Protein AF-0000000065966197 (afdb_homodimer)

Structure (mmCIF, N/CA/C/O backbone):
data_AF-0000000065966197-model_v1
#
loop_
_entity.id
_entity.type
_entity.pdbx_description
1 polymer 'Ig kappa-b4 chain C region'
#
loop_
_atom_site.group_PDB
_atom_site.id
_atom_site.type_symbol
_atom_site.label_atom_id
_atom_site.label_alt_id
_atom_site.label_comp_id
_atom_site.label_asym_id
_atom_site.label_entity_id
_atom_site.label_seq_id
_atom_site.pdbx_PDB_ins_code
_atom_site.Cartn_x
_atom_site.Cartn_y
_atom_site.Cartn_z
_atom_site.occupancy
_atom_site.B_iso_or_equiv
_atom_site.auth_seq_id
_atom_site.auth_comp_id
_atom_site.auth_asym_id
_atom_site.auth_atom_id
_atom_site.pdbx_PDB_model_num
ATOM 1 N N . ASP A 1 1 ? 23.391 5.484 -7.977 1 36.62 1 ASP A N 1
ATOM 2 C CA . ASP A 1 1 ? 22.953 4.176 -8.453 1 36.62 1 ASP A CA 1
ATOM 3 C C . ASP A 1 1 ? 21.422 4.102 -8.539 1 36.62 1 ASP A C 1
ATOM 5 O O . ASP A 1 1 ? 20.734 4.488 -7.598 1 36.62 1 ASP A O 1
ATOM 9 N N . PRO A 1 2 ? 20.844 4.133 -9.68 1 48.97 2 PRO A N 1
ATOM 10 C CA . PRO A 1 2 ? 19.391 4.141 -9.852 1 48.97 2 PRO A CA 1
ATOM 11 C C . PRO A 1 2 ? 18.688 3.074 -9.008 1 48.97 2 PRO A C 1
ATOM 13 O O . PRO A 1 2 ? 19.219 1.974 -8.836 1 48.97 2 PRO A O 1
ATOM 16 N N . VAL A 1 3 ? 18.172 3.391 -7.93 1 58.5 3 VAL A N 1
ATOM 17 C CA . VAL A 1 3 ? 17.531 2.414 -7.059 1 58.5 3 VAL A CA 1
ATOM 18 C C . VAL A 1 3 ? 16.672 1.466 -7.895 1 58.5 3 VAL A C 1
ATOM 20 O O . VAL A 1 3 ? 15.883 1.908 -8.727 1 58.5 3 VAL A O 1
ATOM 23 N N . ALA A 1 4 ? 17.094 0.205 -7.996 1 71.5 4 ALA A N 1
ATOM 24 C CA . ALA A 1 4 ? 16.406 -0.88 -8.703 1 71.5 4 ALA A CA 1
ATOM 25 C C . ALA A 1 4 ? 14.961 -1.011 -8.242 1 71.5 4 ALA A C 1
ATOM 27 O O . ALA A 1 4 ? 14.633 -0.689 -7.098 1 71.5 4 ALA A O 1
ATOM 28 N N . PRO A 1 5 ? 14.062 -1.304 -9.219 1 83.12 5 PRO A N 1
ATOM 29 C CA . PRO A 1 5 ? 12.664 -1.532 -8.828 1 83.12 5 PRO A CA 1
ATOM 30 C C . PRO A 1 5 ? 12.523 -2.59 -7.734 1 83.12 5 PRO A C 1
ATOM 32 O O . PRO A 1 5 ? 13.297 -3.553 -7.699 1 83.12 5 PRO A O 1
ATOM 35 N N . THR A 1 6 ? 11.719 -2.318 -6.832 1 87.06 6 THR A N 1
ATOM 36 C CA . THR A 1 6 ? 11.477 -3.264 -5.75 1 87.06 6 THR A CA 1
ATOM 37 C C . 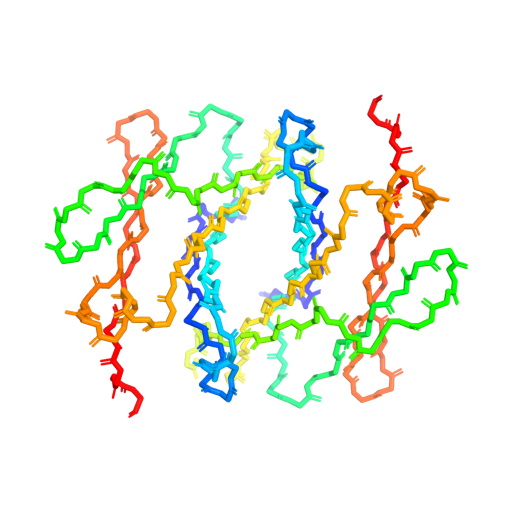THR A 1 6 ? 9.977 -3.504 -5.566 1 87.06 6 THR A C 1
ATOM 39 O O . THR A 1 6 ? 9.164 -2.648 -5.914 1 87.06 6 THR A O 1
ATOM 42 N N . VAL A 1 7 ? 9.703 -4.734 -5.074 1 92.38 7 VAL A N 1
ATOM 43 C CA . VAL A 1 7 ? 8.312 -5.102 -4.789 1 92.38 7 VAL A CA 1
ATOM 44 C C . VAL A 1 7 ? 8.18 -5.527 -3.33 1 92.38 7 VAL A C 1
ATOM 46 O O . VAL A 1 7 ? 8.992 -6.312 -2.83 1 92.38 7 VAL A O 1
ATOM 49 N N . LEU A 1 8 ? 7.234 -4.961 -2.693 1 93.25 8 LEU A N 1
ATOM 50 C CA . LEU A 1 8 ? 6.945 -5.328 -1.311 1 93.25 8 LEU A CA 1
ATOM 51 C C . LEU A 1 8 ? 5.508 -5.816 -1.168 1 93.25 8 LEU A C 1
ATOM 53 O O . LEU A 1 8 ? 4.598 -5.273 -1.799 1 93.25 8 LEU A O 1
ATOM 57 N N . ILE A 1 9 ? 5.309 -6.836 -0.344 1 94.62 9 ILE A N 1
ATOM 58 C CA . ILE A 1 9 ? 3.973 -7.336 -0.04 1 94.62 9 ILE A CA 1
ATOM 59 C C . ILE A 1 9 ? 3.707 -7.219 1.459 1 94.62 9 ILE A C 1
ATOM 61 O O . ILE A 1 9 ? 4.586 -7.512 2.275 1 94.62 9 ILE A O 1
ATOM 65 N N . PHE A 1 10 ? 2.512 -6.773 1.806 1 92.94 10 PHE A N 1
ATOM 66 C CA . PHE A 1 10 ? 2.139 -6.551 3.197 1 92.94 10 PHE A CA 1
ATOM 67 C C . PHE A 1 10 ? 0.964 -7.434 3.594 1 92.94 10 PHE A C 1
ATOM 69 O O . PHE A 1 10 ? -0.174 -7.18 3.195 1 92.94 10 PHE A O 1
ATOM 76 N N . PRO A 1 11 ? 1.265 -8.406 4.43 1 90.19 11 PRO A N 1
ATOM 77 C CA . PRO A 1 11 ? 0.142 -9.203 4.93 1 90.19 11 PRO A CA 1
ATOM 78 C C . PRO A 1 11 ? -0.833 -8.391 5.773 1 90.19 11 PRO A C 1
ATOM 80 O O . PRO A 1 11 ? -0.442 -7.391 6.383 1 90.19 11 PRO A O 1
ATOM 83 N N . PRO A 1 12 ? -2.102 -8.859 5.676 1 85.81 12 PRO A N 1
ATOM 84 C CA . PRO A 1 12 ? -3.072 -8.141 6.508 1 85.81 12 PRO A CA 1
ATOM 85 C C . PRO A 1 12 ? -2.756 -8.234 7.996 1 85.81 12 PRO A C 1
ATOM 87 O O . PRO A 1 12 ? -2.021 -9.125 8.422 1 85.81 12 PRO A O 1
ATOM 90 N N . ALA A 1 13 ? -3.131 -7.035 8.68 1 72.06 13 ALA A N 1
ATOM 91 C CA . ALA A 1 13 ? -2.898 -7.062 10.125 1 72.06 13 ALA A CA 1
ATOM 92 C C . ALA A 1 13 ? -3.721 -8.164 10.789 1 72.06 13 ALA A C 1
ATOM 94 O O . ALA A 1 13 ? -4.891 -8.359 10.453 1 72.06 13 ALA A O 1
ATOM 95 N N . ALA A 1 14 ? -3.008 -8.969 11.453 1 63.31 14 ALA A N 1
ATOM 96 C CA . ALA A 1 14 ? -3.607 -10.125 12.125 1 63.31 14 ALA A CA 1
ATOM 97 C C . ALA A 1 14 ? -4.887 -9.727 12.852 1 63.31 14 ALA A C 1
ATOM 99 O O . ALA A 1 14 ? -5.852 -10.492 12.891 1 63.31 14 ALA A O 1
ATOM 100 N N . ASP A 1 15 ? -4.859 -8.672 13.555 1 56.84 15 ASP A N 1
ATOM 101 C CA . ASP A 1 15 ? -6.008 -8.297 14.375 1 56.84 15 ASP A CA 1
ATOM 102 C C . ASP A 1 15 ? -7.184 -7.855 13.508 1 56.84 15 ASP A C 1
ATOM 104 O O . ASP A 1 15 ? -8.32 -7.773 13.984 1 56.84 15 ASP A O 1
ATOM 108 N N . GLN A 1 16 ? -6.969 -7.617 12.406 1 55.59 16 GLN A N 1
ATOM 109 C CA . GLN A 1 16 ? -8.039 -7.043 11.602 1 55.59 16 GLN A CA 1
ATOM 110 C C . GLN A 1 16 ? -8.766 -8.125 10.805 1 55.59 16 GLN A C 1
ATOM 112 O O . GLN A 1 16 ? -9.711 -7.824 10.062 1 55.59 16 GLN A O 1
ATOM 117 N N . VAL A 1 17 ? -8.023 -9.336 10.867 1 54.62 17 VAL A N 1
ATOM 118 C CA . VAL A 1 17 ? -8.719 -10.367 10.102 1 54.62 17 VAL A CA 1
ATOM 119 C C . VAL A 1 17 ? -10.086 -10.641 10.719 1 54.62 17 VAL A C 1
ATOM 121 O O . VAL A 1 17 ? -10.766 -11.594 10.344 1 54.62 17 VAL A O 1
ATOM 124 N N . ALA A 1 18 ? -10.297 -9.758 11.742 1 53.72 18 ALA A N 1
ATOM 125 C CA . ALA A 1 18 ? -11.594 -10.148 12.289 1 53.72 18 ALA A CA 1
ATOM 126 C C . ALA A 1 18 ? -12.703 -9.984 11.25 1 53.72 18 ALA A C 1
ATOM 128 O O . ALA A 1 18 ? -13.383 -10.945 10.898 1 53.72 18 ALA A O 1
ATOM 129 N N . THR A 1 19 ? -13.594 -8.688 11.281 1 58.66 19 THR A N 1
ATOM 130 C CA . THR A 1 19 ? -14.938 -8.719 10.711 1 58.66 19 THR A CA 1
ATOM 131 C C . THR A 1 19 ? -14.93 -8.219 9.273 1 58.66 19 THR A C 1
ATOM 133 O O . THR A 1 19 ? -14.359 -7.168 8.977 1 58.66 19 THR A O 1
ATOM 136 N N . GLY A 1 20 ? -15.219 -9.078 8.258 1 77.25 20 GLY A N 1
ATOM 137 C CA . GLY A 1 20 ? -15.875 -8.969 6.965 1 77.25 20 GLY A CA 1
ATOM 138 C C . GLY A 1 20 ? -14.914 -9.062 5.793 1 77.25 20 GLY A C 1
ATOM 139 O O . GLY A 1 20 ? -14.93 -10.047 5.051 1 77.25 20 GLY A O 1
ATOM 140 N N . THR A 1 21 ? -13.906 -8.047 5.781 1 82 21 THR A N 1
ATOM 141 C CA . THR A 1 21 ? -13.023 -8.094 4.621 1 82 21 THR A CA 1
ATOM 142 C C . THR A 1 21 ? -11.57 -7.867 5.031 1 82 21 THR A C 1
ATOM 144 O O . THR A 1 21 ? -11.305 -7.262 6.066 1 82 21 THR A O 1
ATOM 147 N N . VAL A 1 22 ? -10.672 -8.594 4.422 1 85.5 22 VAL A N 1
ATOM 148 C CA . VAL A 1 22 ? -9.234 -8.469 4.605 1 85.5 22 VAL A CA 1
ATOM 149 C C . VAL A 1 22 ? -8.602 -7.848 3.363 1 85.5 22 VAL A C 1
ATOM 151 O O . VAL A 1 22 ? -8.984 -8.172 2.236 1 85.5 22 VAL A O 1
ATOM 154 N N . THR A 1 23 ? -7.613 -6.93 3.629 1 88.56 23 THR A N 1
ATOM 155 C CA . THR A 1 23 ? -6.957 -6.273 2.504 1 88.56 23 THR A CA 1
ATOM 156 C C . THR A 1 23 ? -5.449 -6.52 2.537 1 88.56 23 THR A C 1
ATOM 158 O O . THR A 1 23 ? -4.797 -6.262 3.549 1 88.56 23 THR A O 1
ATOM 161 N N . ILE A 1 24 ? -4.945 -7.105 1.463 1 92.88 24 ILE A N 1
ATOM 162 C CA . ILE A 1 24 ? -3.51 -7.305 1.286 1 92.88 24 ILE A CA 1
ATOM 163 C C . ILE A 1 24 ? -2.949 -6.23 0.359 1 92.88 24 ILE A C 1
ATOM 165 O O . ILE A 1 24 ? -3.561 -5.898 -0.66 1 92.88 24 ILE A O 1
ATOM 169 N N . VAL A 1 25 ? -1.827 -5.703 0.715 1 94 25 VAL A N 1
ATOM 170 C CA . VAL A 1 25 ? -1.259 -4.609 -0.063 1 94 25 VAL A CA 1
ATOM 171 C C . VAL A 1 25 ? 0.06 -5.051 -0.693 1 94 25 VAL A C 1
ATOM 173 O O . VAL A 1 25 ? 0.877 -5.707 -0.041 1 94 25 VAL A O 1
ATOM 176 N N . CYS A 1 26 ? 0.211 -4.75 -1.919 1 95.38 26 CYS A N 1
ATOM 177 C CA . CYS A 1 26 ? 1.448 -4.938 -2.67 1 95.38 26 CYS A CA 1
ATOM 178 C C . CYS A 1 26 ? 1.939 -3.613 -3.248 1 95.38 26 CYS A C 1
ATOM 180 O O . CYS A 1 26 ? 1.168 -2.875 -3.861 1 95.38 26 CYS A O 1
ATOM 182 N N . VAL A 1 27 ? 3.213 -3.318 -3.064 1 93.94 27 VAL A N 1
ATOM 183 C CA . VAL A 1 27 ? 3.76 -2.049 -3.529 1 93.94 27 VAL A CA 1
ATOM 184 C C . VAL A 1 27 ? 4.953 -2.305 -4.449 1 93.94 27 VAL A C 1
ATOM 186 O O . VAL A 1 27 ? 5.855 -3.068 -4.105 1 93.94 27 VAL A O 1
ATOM 189 N N . ALA A 1 28 ? 4.91 -1.645 -5.594 1 92.44 28 ALA A N 1
ATOM 190 C CA . ALA A 1 28 ? 6.016 -1.663 -6.551 1 92.44 28 ALA A CA 1
ATOM 191 C C . ALA A 1 28 ? 6.656 -0.283 -6.676 1 92.44 28 ALA A C 1
ATOM 193 O O . ALA A 1 28 ? 6 0.676 -7.09 1 92.44 28 ALA A O 1
ATOM 194 N N . ASN A 1 29 ? 7.93 -0.242 -6.367 1 87.94 29 ASN A N 1
ATOM 195 C CA . ASN A 1 29 ? 8.625 1.041 -6.379 1 87.94 29 ASN A CA 1
ATOM 196 C C . ASN A 1 29 ? 9.5 1.192 -7.621 1 87.94 29 ASN A C 1
ATOM 198 O O . ASN A 1 29 ? 10.18 0.246 -8.023 1 87.94 29 ASN A O 1
ATOM 202 N N . LYS A 1 30 ? 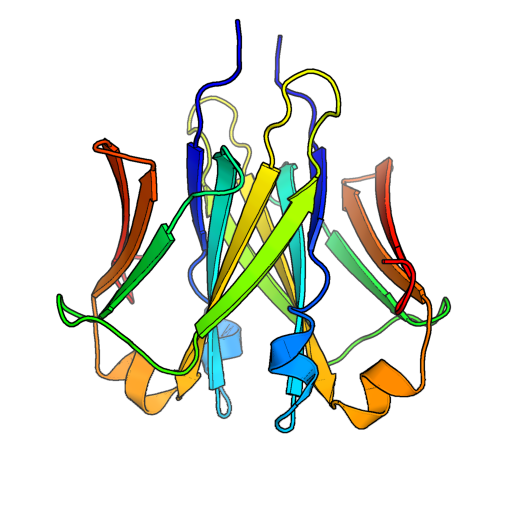9.539 2.469 -8.195 1 86.62 30 LYS A N 1
ATOM 203 C CA . LYS A 1 30 ? 10.422 2.881 -9.281 1 86.62 30 LYS A CA 1
ATOM 204 C C . LYS A 1 30 ? 10.164 2.062 -10.547 1 86.62 30 LYS A C 1
ATOM 206 O O . LYS A 1 30 ? 11.109 1.604 -11.195 1 86.62 30 LYS A O 1
ATOM 211 N N . TYR A 1 31 ? 8.883 1.865 -10.75 1 86.19 31 TYR A N 1
ATOM 212 C CA . TYR A 1 31 ? 8.5 1.151 -11.969 1 86.19 31 TYR A CA 1
ATOM 213 C C . TYR A 1 31 ? 7.965 2.113 -13.023 1 86.19 31 TYR A C 1
ATOM 215 O O . TYR A 1 31 ? 7.523 3.219 -12.695 1 86.19 31 TYR A O 1
ATOM 223 N N . PHE A 1 32 ? 8.055 1.625 -14.141 1 84.25 32 PHE A N 1
ATOM 224 C CA . PHE A 1 32 ? 7.516 2.43 -15.227 1 84.25 32 PHE A CA 1
ATOM 225 C C . PHE A 1 32 ? 6 2.291 -15.297 1 84.25 32 PHE A C 1
ATOM 227 O O . PHE A 1 32 ? 5.438 1.312 -14.805 1 84.25 32 PHE A O 1
ATOM 234 N N . PRO A 1 33 ? 5.332 3.332 -15.922 1 80.62 33 PRO A N 1
ATOM 235 C CA . PRO A 1 33 ? 3.869 3.371 -15.914 1 80.62 33 PRO A CA 1
ATOM 236 C C . PRO A 1 33 ? 3.244 2.17 -16.625 1 80.62 33 PRO A C 1
ATOM 238 O O . PRO A 1 33 ? 2.074 1.854 -16.391 1 80.62 33 PRO A O 1
ATOM 241 N N . ASP A 1 34 ? 3.971 1.389 -17.438 1 86.94 34 ASP A N 1
ATOM 242 C CA . ASP A 1 34 ? 3.393 0.268 -18.172 1 86.94 34 ASP A CA 1
ATOM 243 C C . ASP A 1 34 ? 3.574 -1.042 -17.406 1 86.94 34 ASP A C 1
ATOM 245 O O . ASP A 1 34 ? 3.721 -2.105 -18.016 1 86.94 34 ASP A O 1
ATOM 249 N N . VAL A 1 35 ? 3.484 -1.013 -16.203 1 89.56 35 VAL A N 1
ATOM 250 C CA . VAL A 1 35 ? 3.67 -2.223 -15.414 1 89.56 35 VAL A CA 1
ATOM 251 C C . VAL A 1 35 ? 2.318 -2.875 -15.141 1 89.56 35 VAL A C 1
ATOM 253 O O . VAL A 1 35 ? 1.292 -2.193 -15.086 1 89.56 35 VAL A O 1
ATOM 256 N N . THR A 1 36 ? 2.332 -4.238 -15.094 1 92.56 36 THR A N 1
ATOM 257 C CA . THR A 1 36 ? 1.134 -5.008 -14.781 1 92.56 36 THR A CA 1
ATOM 258 C C . THR A 1 36 ? 1.299 -5.746 -13.453 1 92.56 36 THR A C 1
ATOM 260 O O . THR A 1 36 ? 2.359 -6.309 -13.18 1 92.56 36 THR A O 1
ATOM 263 N N . VAL A 1 37 ? 0.222 -5.676 -12.641 1 94.31 37 VAL A N 1
ATOM 264 C CA . VAL A 1 37 ? 0.236 -6.379 -11.367 1 94.31 37 VAL A CA 1
ATOM 265 C C . VAL A 1 37 ? -0.764 -7.531 -11.398 1 94.31 37 VAL A C 1
ATOM 267 O O . VAL A 1 37 ? -1.917 -7.352 -11.789 1 94.31 37 VAL A O 1
ATOM 270 N N . THR A 1 38 ? -0.283 -8.688 -11.023 1 96.56 38 THR A N 1
ATOM 271 C CA . THR A 1 38 ? -1.132 -9.867 -10.953 1 96.56 38 THR A CA 1
ATOM 272 C C . THR A 1 38 ? -1.132 -10.453 -9.539 1 96.56 38 THR A C 1
ATOM 274 O O . THR A 1 38 ? -0.079 -10.562 -8.914 1 96.56 38 THR A O 1
ATOM 277 N N . TRP A 1 39 ? -2.344 -10.812 -9.07 1 97.25 39 TRP A N 1
ATOM 278 C CA . TRP A 1 39 ? -2.5 -11.453 -7.766 1 97.25 39 TRP A CA 1
ATOM 279 C C . TRP A 1 39 ? -2.836 -12.938 -7.926 1 97.25 39 TRP A C 1
ATOM 281 O O . TRP A 1 39 ? -3.66 -13.305 -8.766 1 97.25 39 TRP A O 1
ATOM 291 N N . GLU A 1 40 ? -2.168 -13.719 -7.125 1 97.88 40 GLU A N 1
ATOM 292 C CA . GLU A 1 40 ? -2.479 -15.148 -7.109 1 97.88 40 GLU A CA 1
ATOM 293 C C . GLU A 1 40 ? -2.734 -15.641 -5.688 1 97.88 40 GLU A C 1
ATOM 295 O O . GLU A 1 40 ? -1.988 -15.305 -4.766 1 97.88 40 GLU A O 1
ATOM 300 N N . VAL A 1 41 ? -3.799 -16.406 -5.547 1 96.88 41 VAL A N 1
ATOM 301 C CA . VAL A 1 41 ? -4.125 -17.094 -4.297 1 96.88 41 VAL A CA 1
ATOM 302 C C . VAL A 1 41 ? -4.016 -18.594 -4.477 1 96.88 41 VAL A C 1
ATOM 304 O O . VAL A 1 41 ? -4.777 -19.188 -5.242 1 96.88 41 VAL A O 1
ATOM 307 N N . ASP A 1 42 ? -3.076 -19.188 -3.746 1 97 42 ASP A N 1
ATOM 308 C CA . ASP A 1 42 ? -2.779 -20.609 -3.912 1 97 42 ASP A CA 1
ATOM 309 C C . ASP A 1 42 ? -2.529 -20.953 -5.379 1 97 42 ASP A C 1
ATOM 311 O O . ASP A 1 42 ? -3.041 -21.953 -5.887 1 97 42 ASP A O 1
ATOM 315 N N . GLY A 1 43 ? -1.886 -20.031 -5.996 1 95.56 43 GLY A N 1
ATOM 316 C CA . GLY A 1 43 ? -1.494 -20.281 -7.375 1 95.56 43 GLY A CA 1
ATOM 317 C C . GLY A 1 43 ? -2.578 -19.938 -8.375 1 95.56 43 GLY A C 1
ATOM 318 O O . GLY A 1 43 ? -2.367 -20.031 -9.586 1 95.56 43 GLY A O 1
ATOM 319 N N . THR A 1 44 ? -3.734 -19.547 -7.879 1 96.75 44 THR A N 1
ATOM 320 C CA . THR A 1 44 ? -4.836 -19.188 -8.766 1 96.75 44 THR A CA 1
ATOM 321 C C . THR A 1 44 ? -4.918 -17.688 -8.938 1 96.75 44 THR A C 1
ATOM 323 O O . THR A 1 44 ? -4.965 -16.938 -7.961 1 96.75 44 THR A O 1
ATOM 326 N N . THR A 1 45 ? -5.023 -17.25 -10.18 1 97 45 THR A N 1
ATOM 327 C CA . THR A 1 45 ? -5.07 -15.828 -10.5 1 97 45 THR A CA 1
ATOM 328 C C . THR A 1 45 ? -6.391 -15.211 -10.039 1 97 45 THR A C 1
ATOM 330 O O . THR A 1 45 ? -7.461 -15.781 -10.273 1 97 45 THR A O 1
ATOM 333 N N . GLN A 1 46 ? -6.246 -14.133 -9.32 1 95.75 46 GLN A N 1
ATOM 334 C CA . GLN A 1 46 ? -7.422 -13.391 -8.875 1 95.75 46 GLN A CA 1
ATOM 335 C C . GLN A 1 46 ? -7.789 -12.305 -9.883 1 95.75 46 GLN A C 1
ATOM 337 O O . GLN A 1 46 ? -6.91 -11.664 -10.461 1 95.75 46 GLN A O 1
ATOM 342 N N . THR A 1 47 ? -9.125 -12.047 -10.102 1 92.31 47 THR A N 1
ATOM 343 C CA . THR A 1 47 ? -9.547 -11.031 -11.062 1 92.31 47 THR A CA 1
ATOM 344 C C . THR A 1 47 ? -10.453 -10 -10.406 1 92.31 47 THR A C 1
ATOM 346 O O . THR A 1 47 ? -10.805 -8.992 -11.023 1 92.31 47 THR A O 1
ATOM 349 N N . THR A 1 48 ? -10.867 -10.273 -9.219 1 89.25 48 THR A N 1
ATOM 350 C CA . THR A 1 48 ? -11.742 -9.344 -8.508 1 89.25 48 THR A CA 1
ATOM 351 C C . THR A 1 48 ? -11.109 -8.922 -7.18 1 89.25 48 THR A C 1
ATOM 353 O O . THR A 1 48 ? -10.18 -9.57 -6.691 1 89.25 48 THR A O 1
ATOM 356 N N . GLY A 1 49 ? -11.617 -7.832 -6.648 1 89.06 49 GLY A N 1
ATOM 357 C CA . GLY A 1 49 ? -11.117 -7.379 -5.359 1 89.06 49 GLY A CA 1
ATOM 358 C C . GLY A 1 49 ? -9.766 -6.711 -5.441 1 89.06 49 GLY A C 1
ATOM 359 O O . GLY A 1 49 ? -9.055 -6.605 -4.441 1 89.06 49 GLY A O 1
ATOM 360 N N . ILE A 1 50 ? -9.445 -6.383 -6.723 1 92 50 ILE A N 1
ATOM 361 C CA . ILE A 1 50 ? -8.125 -5.809 -6.953 1 92 50 ILE A CA 1
ATOM 362 C C . ILE A 1 50 ? -8.266 -4.328 -7.301 1 92 50 ILE A C 1
ATOM 364 O O . ILE A 1 50 ? -9.109 -3.949 -8.117 1 92 50 ILE A O 1
ATOM 368 N N . GLU A 1 51 ? -7.543 -3.486 -6.594 1 88.31 51 GLU A N 1
ATOM 369 C CA . GLU A 1 51 ? -7.477 -2.059 -6.887 1 88.31 51 GLU A CA 1
ATOM 370 C C . GLU A 1 51 ? -6.031 -1.595 -7.047 1 88.31 51 GLU A C 1
ATOM 372 O O . GLU A 1 51 ? -5.203 -1.799 -6.156 1 88.31 51 GLU A O 1
ATOM 377 N N . ASN A 1 52 ? -5.766 -0.903 -8.172 1 90.5 52 ASN A N 1
ATOM 378 C CA . ASN A 1 52 ? -4.426 -0.395 -8.461 1 90.5 52 ASN A CA 1
ATOM 379 C C . ASN A 1 52 ? -4.379 1.129 -8.391 1 90.5 52 ASN A C 1
ATOM 381 O O . ASN A 1 52 ? -5.309 1.803 -8.844 1 90.5 52 ASN A O 1
ATOM 385 N N . SER A 1 53 ? -3.377 1.574 -7.754 1 88.88 53 SER A N 1
ATOM 386 C CA . SER A 1 53 ? -3.145 3.012 -7.668 1 88.88 53 SER A CA 1
ATOM 387 C C . SER A 1 53 ? -1.693 3.357 -7.984 1 88.88 53 SER A C 1
ATOM 389 O O . SER A 1 53 ? -0.78 2.607 -7.629 1 88.88 53 SER A O 1
ATOM 391 N N . LYS A 1 54 ? -1.482 4.488 -8.68 1 88.12 54 LYS A N 1
ATOM 392 C CA . LYS A 1 54 ? -0.139 4.926 -9.047 1 88.12 54 LYS A CA 1
ATOM 393 C C . LYS A 1 54 ? 0.141 6.332 -8.523 1 88.12 54 LYS A C 1
ATOM 395 O O . LYS A 1 54 ? -0.763 7.168 -8.461 1 88.12 54 LYS A O 1
ATOM 400 N N . THR A 1 55 ? 1.346 6.531 -8.039 1 86.94 55 THR A N 1
ATOM 401 C CA . THR A 1 55 ? 1.81 7.852 -7.629 1 86.94 55 THR A CA 1
ATOM 402 C C . THR A 1 55 ? 3.184 8.148 -8.227 1 86.94 55 THR A C 1
ATOM 404 O O . THR A 1 55 ? 4.055 7.281 -8.25 1 86.94 55 THR A O 1
ATOM 407 N N . PRO A 1 56 ? 3.211 9.328 -8.812 1 82.06 56 PRO A N 1
ATOM 408 C CA . PRO A 1 56 ? 4.508 9.68 -9.391 1 82.06 56 PRO A CA 1
ATOM 409 C C . PRO A 1 56 ? 5.621 9.758 -8.352 1 82.06 56 PRO A C 1
ATOM 411 O O . PRO A 1 56 ? 5.383 10.195 -7.219 1 82.06 56 PRO A O 1
ATOM 414 N N . GLN A 1 57 ? 6.738 9.086 -8.438 1 69 57 GLN A N 1
ATOM 415 C CA . GLN A 1 57 ? 7.891 9.148 -7.543 1 69 57 GLN A CA 1
ATOM 416 C C . GLN A 1 57 ? 8.688 10.43 -7.762 1 69 57 GLN A C 1
ATOM 418 O O . GLN A 1 57 ? 8.945 11.172 -6.812 1 69 57 GLN A O 1
ATOM 423 N N . ASN A 1 58 ? 9.695 10.352 -8.672 1 63.75 58 ASN A N 1
ATOM 424 C CA . ASN A 1 58 ? 10.562 11.477 -9.023 1 63.75 58 ASN A CA 1
ATOM 425 C C . ASN A 1 58 ? 10.5 11.789 -10.516 1 63.75 58 ASN A C 1
ATOM 427 O O . ASN A 1 58 ? 10.297 10.891 -11.336 1 63.75 58 ASN A O 1
ATOM 431 N N . SER A 1 59 ? 10.188 13.039 -10.758 1 62.72 59 SER A N 1
ATOM 432 C CA . SER A 1 59 ? 10.148 13.57 -12.117 1 62.72 59 SER A CA 1
ATOM 433 C C . SER A 1 59 ? 11.414 13.211 -12.883 1 62.72 59 SER A C 1
ATOM 435 O O . SER A 1 59 ? 11.406 13.156 -14.117 1 62.72 59 SER A O 1
ATOM 437 N N . ALA A 1 60 ? 12.484 12.906 -12.242 1 60.31 60 ALA A N 1
ATOM 438 C CA . ALA A 1 60 ? 13.727 12.836 -13 1 60.31 60 ALA A CA 1
ATOM 439 C C . ALA A 1 60 ? 13.82 11.531 -13.781 1 60.31 60 ALA A C 1
ATOM 441 O O . ALA A 1 60 ? 14.375 11.5 -14.883 1 60.31 60 ALA A O 1
ATOM 442 N N . ASP A 1 61 ? 13.273 10.5 -13.312 1 68.25 61 ASP A N 1
ATOM 443 C CA . ASP A 1 61 ? 13.484 9.227 -14 1 68.25 61 ASP A CA 1
ATOM 444 C C . ASP A 1 61 ? 12.18 8.703 -14.594 1 68.25 61 ASP A C 1
ATOM 446 O O . ASP A 1 61 ? 12.172 7.66 -15.258 1 68.25 61 ASP A O 1
ATOM 450 N N . CYS A 1 62 ? 11.156 9.453 -14.555 1 78.38 62 CYS A N 1
ATOM 451 C CA . CYS A 1 62 ? 9.867 9.086 -15.133 1 78.38 62 CYS A CA 1
ATOM 452 C C . CYS A 1 62 ? 9.336 7.801 -14.508 1 78.38 62 CYS A C 1
ATOM 454 O O . CYS A 1 62 ? 8.656 7.016 -15.172 1 78.38 62 CYS A O 1
ATOM 456 N N . THR A 1 63 ? 9.891 7.352 -13.367 1 83.81 63 THR A N 1
ATOM 457 C CA . THR A 1 63 ? 9.398 6.152 -12.695 1 83.81 63 THR A CA 1
ATOM 458 C C . THR A 1 63 ? 8.227 6.492 -11.781 1 83.81 63 THR A C 1
ATOM 460 O O . THR A 1 63 ? 8.016 7.656 -11.43 1 83.81 63 THR A O 1
ATOM 463 N N . TYR A 1 64 ? 7.422 5.402 -11.602 1 86.94 64 TYR A N 1
ATOM 464 C CA . TYR A 1 64 ? 6.242 5.547 -10.758 1 86.94 64 TYR A CA 1
ATOM 465 C C . TYR A 1 64 ? 6.215 4.469 -9.68 1 86.94 64 TYR A C 1
ATOM 467 O O . TYR A 1 64 ? 6.855 3.424 -9.82 1 86.94 64 TYR A O 1
ATOM 475 N N . ASN A 1 65 ? 5.621 4.887 -8.648 1 90 65 ASN A N 1
ATOM 476 C CA . ASN A 1 65 ? 5.289 3.881 -7.645 1 90 65 ASN A CA 1
ATOM 477 C C . ASN A 1 65 ? 3.855 3.383 -7.805 1 90 65 ASN A C 1
ATOM 479 O O . ASN A 1 65 ? 2.951 4.168 -8.086 1 90 65 ASN A O 1
ATOM 483 N N . LEU A 1 66 ? 3.77 2.098 -7.695 1 92.44 66 LEU A N 1
ATOM 484 C CA . LEU A 1 66 ? 2.461 1.478 -7.875 1 92.44 66 LEU A CA 1
ATOM 485 C C . LEU A 1 66 ? 2.059 0.686 -6.637 1 92.44 66 LEU A C 1
ATOM 487 O O . LEU A 1 66 ? 2.881 -0.034 -6.062 1 92.44 66 LEU A O 1
ATOM 491 N N . SER A 1 67 ? 0.806 0.923 -6.203 1 93 67 SER A N 1
ATOM 492 C CA . SER A 1 67 ? 0.245 0.108 -5.129 1 93 67 SER A CA 1
ATOM 493 C C . SER A 1 67 ? -0.95 -0.702 -5.621 1 93 67 SER A C 1
ATOM 495 O O . SER A 1 67 ? -1.781 -0.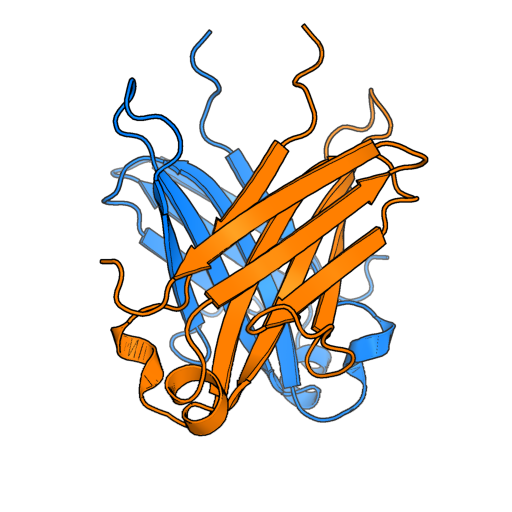197 -6.379 1 93 67 SER A O 1
ATOM 497 N N . SER A 1 68 ? -0.957 -1.921 -5.285 1 93.06 68 SER A N 1
ATOM 498 C CA . SER A 1 68 ? -2.074 -2.803 -5.602 1 93.06 68 SER A CA 1
ATOM 499 C C . SER A 1 68 ? -2.637 -3.457 -4.344 1 93.06 68 SER A C 1
ATOM 501 O O . SER A 1 68 ? -1.885 -3.984 -3.523 1 93.06 68 SER A O 1
ATOM 503 N N . THR A 1 69 ? -3.982 -3.381 -4.168 1 93.25 69 THR A N 1
ATOM 504 C CA . THR A 1 69 ? -4.633 -3.977 -3.008 1 93.25 69 THR A CA 1
ATOM 505 C C . THR A 1 69 ? -5.551 -5.121 -3.428 1 93.25 69 THR A C 1
ATOM 507 O O . THR A 1 69 ? -6.277 -5.012 -4.418 1 93.25 69 THR A O 1
ATOM 510 N N . LEU A 1 70 ? -5.461 -6.172 -2.686 1 93.19 70 LEU A N 1
ATOM 511 C CA . LEU A 1 70 ? -6.359 -7.309 -2.859 1 93.19 70 LEU A CA 1
ATOM 512 C C . LEU A 1 70 ? -7.285 -7.461 -1.656 1 93.19 70 LEU A C 1
ATOM 514 O O . LEU A 1 70 ? -6.82 -7.707 -0.54 1 93.19 70 LEU A O 1
ATOM 518 N N . THR A 1 71 ? -8.555 -7.27 -1.886 1 89.69 71 THR A N 1
ATOM 519 C CA . THR A 1 71 ? -9.547 -7.387 -0.82 1 89.69 71 THR A CA 1
ATOM 520 C C . THR A 1 71 ? -10.312 -8.703 -0.93 1 89.69 71 THR A C 1
ATOM 522 O O . THR A 1 71 ? -10.891 -9.008 -1.975 1 89.69 71 THR A O 1
ATOM 525 N N . LEU A 1 72 ? -10.25 -9.406 0.182 1 90.19 72 LEU A N 1
ATOM 526 C CA . LEU A 1 72 ? -10.961 -10.672 0.279 1 90.19 72 LEU A CA 1
ATOM 527 C C . LEU A 1 72 ? -11.812 -10.727 1.543 1 90.19 72 LEU A C 1
ATOM 529 O O . LEU A 1 72 ? -11.594 -9.945 2.475 1 90.19 72 LEU A O 1
ATOM 533 N N . THR A 1 73 ? -12.82 -11.633 1.463 1 89.31 73 THR A N 1
ATOM 534 C CA . THR A 1 73 ? -13.531 -11.898 2.711 1 89.31 73 THR A CA 1
ATOM 535 C C . THR A 1 73 ? -12.641 -12.672 3.68 1 89.31 73 THR A C 1
ATOM 537 O O . THR A 1 73 ? -11.734 -13.391 3.26 1 89.31 73 THR A O 1
ATOM 540 N N . SER A 1 74 ? -12.961 -12.492 4.965 1 88.44 74 SER A N 1
ATOM 541 C CA . SER A 1 74 ? -12.219 -13.234 5.973 1 88.44 74 SER A CA 1
ATOM 542 C C . SER A 1 74 ? -12.289 -14.734 5.715 1 88.44 74 SER A C 1
ATOM 544 O O . SER A 1 74 ? -11.32 -15.461 5.941 1 88.44 74 SER A O 1
ATOM 546 N N . THR A 1 75 ? -13.391 -15.156 5.238 1 89.69 75 THR A N 1
ATOM 547 C CA . THR A 1 75 ? -13.578 -16.578 4.93 1 89.69 75 THR A CA 1
ATOM 548 C C . THR A 1 75 ? -12.641 -17.016 3.814 1 89.69 75 THR A C 1
ATOM 550 O O . THR A 1 75 ? -11.969 -18.047 3.93 1 89.69 75 THR A O 1
ATOM 553 N N . GLN A 1 76 ? -12.641 -16.203 2.781 1 90.06 76 GLN A N 1
ATOM 554 C CA . GLN A 1 76 ? -11.758 -16.516 1.662 1 90.06 76 GLN A CA 1
ATOM 555 C C . GLN A 1 76 ? -10.297 -16.5 2.096 1 90.06 76 GLN A C 1
ATOM 557 O O . GLN A 1 76 ? -9.531 -17.391 1.739 1 90.06 76 GLN A O 1
ATOM 562 N N . TYR A 1 77 ? -9.938 -15.562 2.854 1 90.5 77 TYR A N 1
ATOM 563 C CA . TYR A 1 77 ? -8.562 -15.422 3.316 1 90.5 77 TYR A CA 1
ATOM 564 C C . TYR A 1 77 ? -8.141 -16.625 4.152 1 90.5 77 TYR A C 1
ATOM 566 O O . TYR A 1 77 ? -7.043 -17.156 3.979 1 90.5 77 TYR A O 1
ATO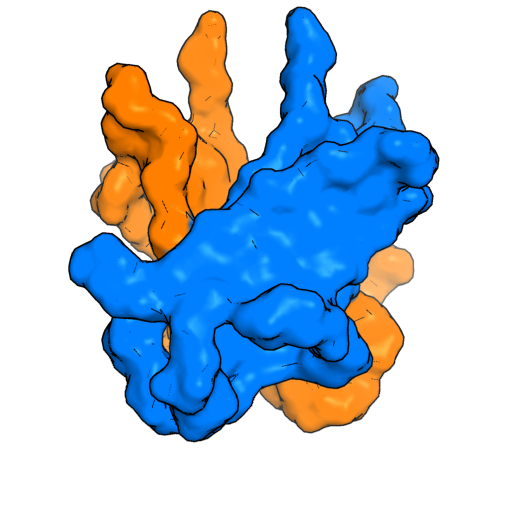M 574 N N . ASN A 1 78 ? -9.023 -17.078 5.023 1 90 78 ASN A N 1
ATOM 575 C CA . ASN A 1 78 ? -8.711 -18.172 5.941 1 90 78 ASN A CA 1
ATOM 576 C C . ASN A 1 78 ? -8.75 -19.516 5.23 1 90 78 ASN A C 1
ATOM 578 O O . ASN A 1 78 ? -8.266 -20.516 5.762 1 90 78 ASN A O 1
ATOM 582 N N . SER A 1 79 ? -9.336 -19.484 4.109 1 92 79 SER A N 1
ATOM 583 C CA . SER A 1 79 ? -9.477 -20.734 3.377 1 92 79 SER A CA 1
ATOM 584 C C . SER A 1 79 ? -8.258 -21.016 2.51 1 92 79 SER A C 1
ATOM 586 O O . SER A 1 79 ? -8.109 -22.109 1.97 1 92 79 SER A O 1
ATOM 588 N N . HIS A 1 80 ? -7.457 -20 2.328 1 94 80 HIS A N 1
ATOM 589 C CA . HIS A 1 80 ? -6.27 -20.156 1.494 1 94 80 HIS A CA 1
ATOM 590 C C . HIS A 1 80 ? -4.996 -19.891 2.289 1 94 80 HIS A C 1
ATOM 592 O O . HIS A 1 80 ? -5.059 -19.438 3.434 1 94 80 HIS A O 1
ATOM 598 N N . LYS A 1 81 ? -3.891 -20.234 1.741 1 93.19 81 LYS A N 1
ATOM 599 C CA . LYS A 1 81 ? -2.654 -20.172 2.514 1 93.19 81 LYS A CA 1
ATOM 600 C C . LYS A 1 81 ? -1.657 -19.203 1.867 1 93.19 81 LYS A C 1
ATOM 602 O O . LYS A 1 81 ? -1.132 -18.312 2.529 1 93.19 81 LYS A O 1
ATOM 607 N N . GLU A 1 82 ? -1.447 -19.438 0.621 1 96.19 82 GLU A N 1
ATOM 608 C CA . GLU A 1 82 ? -0.389 -18.672 -0.031 1 96.19 82 GLU A CA 1
ATOM 609 C C . GLU A 1 82 ? -0.964 -17.5 -0.833 1 96.19 82 GLU A C 1
ATOM 611 O O . GLU A 1 82 ? -1.851 -17.703 -1.667 1 96.19 82 GLU A O 1
ATOM 616 N N . TYR A 1 83 ? -0.468 -16.406 -0.62 1 95.62 83 TYR A N 1
ATOM 617 C CA . TYR A 1 83 ? -0.825 -15.203 -1.36 1 95.62 83 TYR A CA 1
ATOM 618 C C . TYR A 1 83 ? 0.388 -14.625 -2.082 1 95.62 83 TYR A C 1
ATOM 620 O O . TYR A 1 83 ? 1.426 -14.375 -1.462 1 95.62 83 TYR A O 1
ATOM 628 N N . THR A 1 84 ? 0.196 -14.383 -3.434 1 97.06 84 THR A N 1
ATOM 629 C CA . THR A 1 84 ? 1.32 -13.969 -4.266 1 97.06 84 THR A CA 1
ATOM 630 C C . THR A 1 84 ? 0.976 -12.719 -5.066 1 97.06 84 THR A C 1
ATOM 632 O O . THR A 1 84 ? -0.115 -12.617 -5.629 1 97.06 84 THR A O 1
ATOM 635 N N . CYS A 1 85 ? 1.875 -11.789 -5.051 1 97 85 CYS A N 1
ATOM 636 C CA . CYS A 1 85 ? 1.818 -10.609 -5.906 1 97 85 CYS A CA 1
ATOM 637 C C . CYS A 1 85 ? 2.922 -10.641 -6.957 1 97 85 CYS A C 1
ATOM 639 O O . CYS A 1 85 ? 4.102 -10.758 -6.621 1 97 85 CYS A O 1
ATOM 641 N N . LYS A 1 86 ? 2.539 -10.5 -8.195 1 96.75 86 LYS A N 1
ATOM 642 C CA . LYS A 1 86 ? 3.479 -10.523 -9.312 1 96.75 86 LYS A CA 1
ATOM 643 C C . LYS A 1 86 ? 3.441 -9.211 -10.094 1 96.75 86 LYS A C 1
ATOM 645 O O . LYS A 1 86 ? 2.395 -8.828 -10.617 1 96.75 86 LYS A O 1
ATOM 650 N N . VAL A 1 87 ? 4.602 -8.57 -10.133 1 95.5 87 VAL A N 1
ATOM 651 C CA . VAL A 1 87 ? 4.723 -7.332 -10.891 1 95.5 87 VAL A CA 1
ATOM 652 C C . VAL A 1 87 ? 5.559 -7.57 -12.148 1 95.5 87 VAL A C 1
ATOM 654 O O . VAL A 1 87 ? 6.715 -7.992 -12.062 1 95.5 87 VAL A O 1
ATOM 657 N N . THR A 1 88 ? 4.918 -7.266 -13.258 1 94.5 88 THR A N 1
ATOM 658 C CA . THR A 1 88 ? 5.578 -7.543 -14.523 1 94.5 88 THR A CA 1
ATOM 659 C C . THR A 1 88 ? 5.766 -6.258 -15.328 1 94.5 88 THR A C 1
ATOM 661 O O . THR A 1 88 ? 4.824 -5.473 -15.484 1 94.5 88 THR A O 1
ATOM 664 N N . GLN A 1 89 ? 6.965 -6.062 -15.727 1 90.69 89 GLN A N 1
ATOM 665 C CA . GLN A 1 89 ? 7.301 -4.969 -16.641 1 90.69 89 GLN A CA 1
ATOM 666 C C . GLN A 1 89 ? 8.008 -5.484 -17.891 1 90.69 89 GLN A C 1
ATOM 668 O O . GLN A 1 89 ? 9.156 -5.922 -17.828 1 90.69 89 GLN A O 1
ATOM 673 N N . GLY A 1 90 ? 7.363 -5.367 -19 1 89.56 90 GLY A N 1
ATOM 674 C CA . GLY A 1 90 ? 7.914 -5.984 -20.203 1 89.56 90 GLY A CA 1
ATOM 675 C C . GLY A 1 90 ? 8.07 -7.488 -20.078 1 89.56 90 GLY A C 1
ATOM 676 O O . GLY A 1 90 ? 7.086 -8.211 -19.906 1 89.56 90 GLY A O 1
ATOM 677 N N . THR A 1 91 ? 9.352 -7.91 -20.094 1 89.88 91 THR A N 1
ATOM 678 C CA . THR A 1 91 ? 9.602 -9.344 -20.031 1 89.88 91 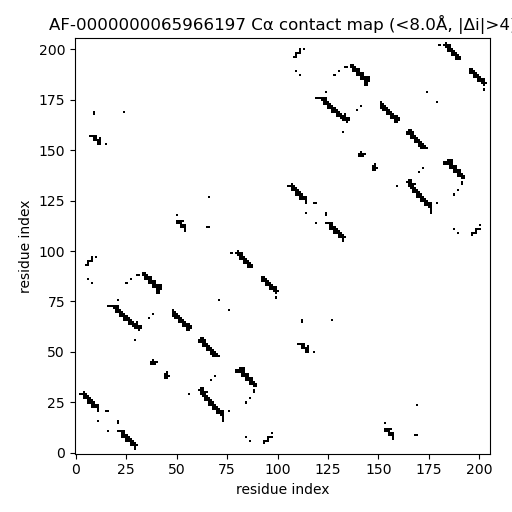THR A CA 1
ATOM 679 C C . THR A 1 91 ? 10.094 -9.75 -18.641 1 89.88 91 THR A C 1
ATOM 681 O O . THR A 1 91 ? 10.305 -10.938 -18.375 1 89.88 91 THR A O 1
ATOM 684 N N . THR A 1 92 ? 10.234 -8.828 -17.781 1 90.56 92 THR A N 1
ATOM 685 C CA . THR A 1 92 ? 10.742 -9.109 -16.438 1 90.56 92 THR A CA 1
ATOM 686 C C . THR A 1 92 ? 9.617 -9.062 -15.414 1 90.56 92 THR A C 1
ATOM 688 O O . THR A 1 92 ? 8.719 -8.227 -15.508 1 90.56 92 THR A O 1
ATOM 691 N N . SER A 1 93 ? 9.672 -10.016 -14.453 1 93.88 93 SER A N 1
ATOM 692 C CA . SER A 1 93 ? 8.672 -10.047 -13.391 1 93.88 93 SER A CA 1
ATOM 693 C C . SER A 1 93 ? 9.32 -10.227 -12.023 1 93.88 93 SER A C 1
ATOM 695 O O . SER A 1 93 ? 10.328 -10.922 -11.898 1 93.88 93 SER A O 1
ATOM 697 N N . VAL A 1 94 ? 8.844 -9.539 -11.133 1 94.19 94 VAL A N 1
ATOM 698 C CA . VAL A 1 94 ? 9.227 -9.727 -9.742 1 94.19 94 VAL A CA 1
ATOM 699 C C . VAL A 1 94 ? 8.039 -10.266 -8.945 1 94.19 94 VAL A C 1
ATOM 701 O O . VAL A 1 94 ? 6.922 -9.758 -9.062 1 94.19 94 VAL A O 1
ATOM 704 N N . VAL A 1 95 ? 8.414 -11.32 -8.141 1 95.88 95 VAL A N 1
ATOM 705 C CA . VAL A 1 95 ? 7.34 -12 -7.43 1 95.88 95 VAL A CA 1
ATOM 706 C C . VAL A 1 95 ? 7.59 -11.93 -5.922 1 95.88 95 VAL A C 1
ATOM 708 O O . VAL A 1 95 ? 8.711 -12.164 -5.461 1 95.88 95 VAL A O 1
ATOM 711 N N . GLN A 1 96 ? 6.539 -11.555 -5.207 1 95.19 96 GLN A N 1
ATOM 712 C CA . GLN A 1 96 ? 6.543 -11.609 -3.75 1 95.19 96 GLN A CA 1
ATOM 713 C C . GLN A 1 96 ? 5.359 -12.414 -3.227 1 95.19 96 GLN A C 1
ATOM 715 O O . GL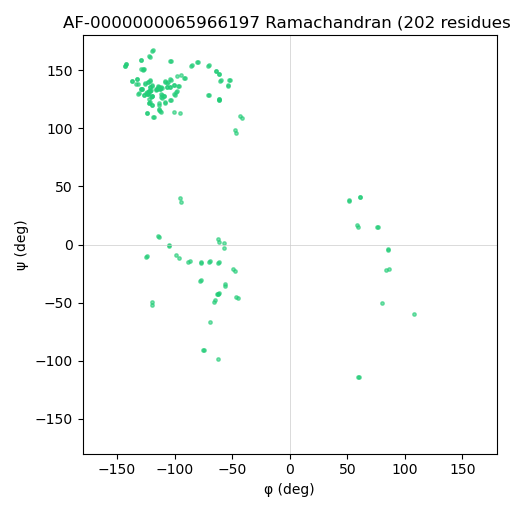N A 1 96 ? 4.246 -12.297 -3.742 1 95.19 96 GLN A O 1
ATOM 720 N N . SER A 1 97 ? 5.668 -13.234 -2.211 1 94.88 97 SER A N 1
ATOM 721 C CA . SER A 1 97 ? 4.605 -14.07 -1.667 1 94.88 97 SER A CA 1
ATOM 722 C C . SER A 1 97 ? 4.723 -14.203 -0.152 1 94.88 97 SER A C 1
ATOM 724 O O . SER A 1 97 ? 5.781 -13.93 0.418 1 94.88 97 SER A O 1
ATOM 726 N N . PHE A 1 98 ? 3.607 -14.477 0.462 1 93.38 98 PHE A N 1
ATOM 727 C CA . PHE A 1 98 ? 3.604 -14.82 1.88 1 93.38 98 PHE A CA 1
ATOM 728 C C . PHE A 1 98 ? 2.559 -15.891 2.174 1 93.38 98 PHE A C 1
ATOM 730 O O . PHE A 1 98 ? 1.635 -16.094 1.386 1 93.38 98 PHE A O 1
ATOM 737 N N . ASN A 1 99 ? 2.863 -16.594 3.221 1 93 99 ASN A N 1
ATOM 738 C CA . ASN A 1 99 ? 1.917 -17.594 3.697 1 93 99 ASN A CA 1
ATOM 739 C C . ASN A 1 99 ? 1.178 -17.125 4.945 1 93 99 ASN A C 1
ATOM 741 O O . ASN A 1 99 ? 1.78 -16.516 5.836 1 93 99 ASN A O 1
ATOM 745 N N . ARG A 1 100 ? -0.156 -17.422 4.801 1 87.31 100 ARG A N 1
ATOM 746 C CA . ARG A 1 100 ? -0.917 -17.109 6.008 1 87.31 100 ARG A CA 1
ATOM 747 C C . ARG A 1 100 ? -0.406 -17.922 7.199 1 87.31 100 ARG A C 1
ATOM 749 O O . ARG A 1 100 ? -0.178 -19.125 7.086 1 87.31 100 ARG A O 1
ATOM 756 N N . GLY A 1 101 ? -0.323 -17.359 8.359 1 72.5 101 GLY A N 1
ATOM 757 C CA . GLY A 1 101 ? 0.109 -18.062 9.562 1 72.5 101 GLY A CA 1
ATOM 758 C C . GLY A 1 101 ? 1.616 -18.078 9.734 1 72.5 101 GLY A C 1
ATOM 759 O O . GLY A 1 101 ? 2.127 -18.562 10.742 1 72.5 101 GLY A O 1
ATOM 760 N N . ASP A 1 102 ? 2.312 -17.875 8.641 1 63 102 ASP A N 1
ATOM 761 C CA . ASP A 1 102 ? 3.768 -17.922 8.758 1 63 102 ASP A CA 1
ATOM 762 C C . ASP A 1 102 ? 4.262 -16.906 9.789 1 63 102 ASP A C 1
ATOM 764 O O . ASP A 1 102 ? 5.383 -17.016 10.289 1 63 102 ASP A O 1
ATOM 768 N N . CYS A 1 103 ? 3.467 -16.078 10.414 1 48.31 103 CYS A N 1
ATOM 769 C CA . CYS A 1 103 ? 4.199 -15.406 11.484 1 48.31 103 CYS A CA 1
ATOM 770 C C . CYS A 1 103 ? 4.285 -16.297 12.719 1 48.31 103 CYS A C 1
ATOM 772 O O . CYS A 1 103 ? 3.383 -17.094 12.984 1 48.31 103 CYS A O 1
ATOM 774 N N . ASP B 1 1 ? 24.703 5.242 1.689 1 35.69 1 ASP B N 1
ATOM 775 C CA . ASP B 1 1 ? 23.875 6.277 2.301 1 35.69 1 ASP B CA 1
ATOM 776 C C . ASP B 1 1 ? 22.531 5.707 2.76 1 35.69 1 ASP B C 1
ATOM 778 O O . ASP B 1 1 ? 21.859 5.004 2.002 1 35.69 1 ASP B O 1
ATOM 782 N N . PRO B 1 2 ? 22.312 5.477 4.016 1 48.06 2 PRO B N 1
ATOM 783 C CA . PRO B 1 2 ? 21.094 4.875 4.559 1 48.06 2 PRO B CA 1
ATOM 784 C C . PRO B 1 2 ? 19.812 5.488 3.977 1 48.06 2 PRO B C 1
ATOM 786 O O . PRO B 1 2 ? 19.766 6.699 3.748 1 48.06 2 PRO B O 1
ATOM 789 N N . VAL B 1 3 ? 19.266 4.918 3.023 1 58.38 3 VAL B N 1
ATOM 790 C CA . VAL B 1 3 ? 18.078 5.473 2.381 1 58.38 3 VAL B CA 1
ATOM 791 C C . VAL B 1 3 ? 17.125 6.016 3.441 1 58.38 3 VAL B C 1
ATOM 793 O O . VAL B 1 3 ? 16.812 5.328 4.418 1 58.38 3 VAL B O 1
ATOM 796 N N . ALA B 1 4 ? 17 7.32 3.523 1 70.38 4 ALA B N 1
ATOM 797 C CA . ALA B 1 4 ? 16.109 8.062 4.418 1 70.38 4 ALA B CA 1
ATOM 798 C C . ALA B 1 4 ? 14.672 7.551 4.32 1 70.38 4 ALA B C 1
ATOM 800 O O . ALA B 1 4 ? 14.258 7.055 3.271 1 70.38 4 ALA B O 1
ATOM 801 N N . PRO B 1 5 ? 13.992 7.492 5.484 1 82.62 5 PRO B N 1
ATOM 802 C CA . PRO B 1 5 ? 12.586 7.086 5.445 1 82.62 5 PRO B CA 1
ATOM 803 C C . PRO B 1 5 ? 11.758 7.918 4.473 1 82.62 5 PRO B C 1
ATOM 805 O O . PRO B 1 5 ? 12.016 9.117 4.305 1 82.62 5 PRO B O 1
ATOM 808 N N . THR B 1 6 ? 10.961 7.281 3.76 1 86.75 6 THR B N 1
ATOM 809 C CA . THR B 1 6 ? 10.086 7.969 2.814 1 86.75 6 THR B CA 1
ATOM 810 C C . THR B 1 6 ? 8.633 7.551 3.018 1 86.75 6 THR B C 1
ATOM 812 O O . THR B 1 6 ? 8.359 6.453 3.502 1 86.75 6 THR B O 1
ATOM 815 N N . VAL B 1 7 ? 7.762 8.531 2.682 1 92.19 7 VAL B N 1
ATOM 816 C CA . VAL B 1 7 ? 6.328 8.266 2.766 1 92.19 7 VAL B CA 1
ATOM 817 C C . VAL B 1 7 ? 5.676 8.516 1.408 1 92.19 7 VAL B C 1
ATOM 819 O O . VAL B 1 7 ? 5.941 9.531 0.762 1 92.19 7 VAL B O 1
ATOM 822 N N . LEU B 1 8 ? 4.926 7.578 0.991 1 93.19 8 LEU B N 1
ATOM 823 C CA . LEU B 1 8 ? 4.18 7.711 -0.256 1 93.19 8 LEU B CA 1
ATOM 824 C C . LEU B 1 8 ? 2.684 7.551 -0.013 1 93.19 8 LEU B C 1
ATOM 826 O O . LEU B 1 8 ? 2.266 6.715 0.794 1 93.19 8 LEU B O 1
ATOM 830 N N . ILE B 1 9 ? 1.892 8.352 -0.703 1 94.69 9 ILE B N 1
ATOM 831 C CA . ILE B 1 9 ? 0.439 8.234 -0.641 1 94.69 9 ILE B CA 1
ATOM 832 C C . ILE B 1 9 ? -0.115 7.938 -2.033 1 94.69 9 ILE B C 1
ATOM 834 O O . ILE B 1 9 ? 0.334 8.523 -3.023 1 94.69 9 ILE B O 1
ATOM 838 N N . PHE B 1 10 ? -1.058 7.008 -2.098 1 93.06 10 PHE B N 1
ATOM 839 C CA . PHE B 1 10 ? -1.636 6.574 -3.365 1 93.06 10 PHE B CA 1
ATOM 840 C C . PHE B 1 10 ? -3.129 6.875 -3.408 1 93.06 10 PHE B C 1
ATOM 842 O O . PHE B 1 10 ? -3.922 6.199 -2.748 1 93.06 10 PHE B O 1
ATOM 849 N N . PRO B 1 11 ? -3.477 7.836 -4.242 1 90.31 11 PRO B N 1
ATOM 850 C CA . PRO B 1 11 ? -4.914 8.07 -4.402 1 90.31 11 PRO B CA 1
ATOM 851 C C . PRO B 1 11 ? -5.641 6.871 -5.008 1 90.31 11 PRO B C 1
ATOM 853 O O . PRO B 1 11 ? -5.039 6.082 -5.742 1 90.31 11 PRO B O 1
ATOM 856 N N . PRO B 1 12 ? -6.922 6.781 -4.57 1 85.81 12 PRO B N 1
ATOM 857 C CA . PRO B 1 12 ? -7.684 5.672 -5.156 1 85.81 12 PRO B CA 1
ATOM 858 C C . PRO B 1 12 ? -7.809 5.781 -6.672 1 85.81 12 PRO B C 1
ATOM 860 O O . PRO B 1 12 ? -7.641 6.863 -7.234 1 85.81 12 PRO B O 1
ATOM 863 N N . ALA B 1 13 ? -7.824 4.484 -7.293 1 72.25 13 ALA B N 1
ATOM 864 C CA . ALA B 1 13 ? -7.984 4.5 -8.742 1 72.25 13 ALA B CA 1
ATOM 865 C C . ALA B 1 13 ? -9.312 5.133 -9.141 1 72.25 13 ALA B C 1
ATOM 867 O O . ALA B 1 13 ? -10.344 4.875 -8.516 1 72.25 13 ALA B O 1
ATOM 868 N N . ALA B 1 14 ? -9.172 6.086 -9.93 1 63.47 14 ALA B N 1
ATOM 869 C CA . ALA B 1 14 ? -10.336 6.848 -10.375 1 63.47 14 ALA B CA 1
ATOM 870 C C . ALA B 1 14 ? -11.469 5.918 -10.797 1 63.47 14 ALA B C 1
ATOM 872 O O . ALA B 1 14 ? -12.648 6.219 -10.57 1 63.47 14 ALA B O 1
ATOM 873 N N . ASP B 1 15 ? -11.18 4.926 -11.523 1 56.53 15 ASP B N 1
ATOM 874 C CA . ASP B 1 15 ? -12.227 4.055 -12.062 1 56.53 15 ASP B CA 1
ATOM 875 C C . ASP B 1 15 ? -12.883 3.232 -10.953 1 56.53 15 ASP B C 1
ATOM 877 O O . ASP B 1 15 ? -13.961 2.668 -11.148 1 56.53 15 ASP B O 1
ATOM 881 N N . GLN B 1 16 ? -12.359 3.18 -9.945 1 55.66 16 GLN B N 1
ATOM 882 C CA . GLN B 1 16 ? -12.875 2.256 -8.945 1 55.66 16 GLN B CA 1
ATOM 883 C C . GLN B 1 16 ? -13.766 2.98 -7.938 1 55.66 16 GLN B C 1
ATOM 885 O O . GLN B 1 16 ? -14.273 2.369 -6.992 1 55.66 16 GLN B O 1
ATOM 890 N N . VAL B 1 17 ? -13.695 4.371 -8.125 1 54.72 17 VAL B N 1
ATOM 891 C CA . VAL B 1 17 ? -14.555 5.051 -7.156 1 54.72 17 VAL B CA 1
ATOM 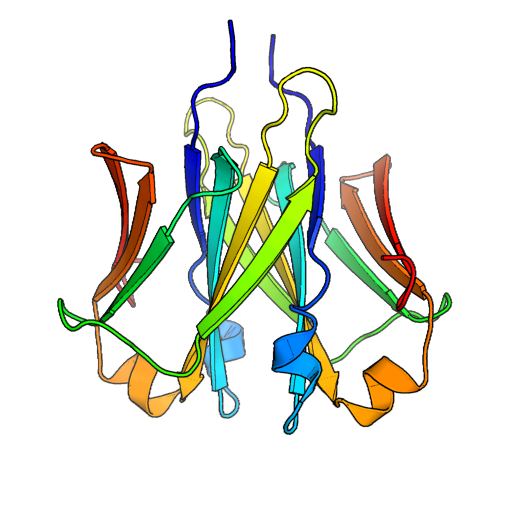892 C C . VAL B 1 17 ? -16.016 4.629 -7.371 1 54.72 17 VAL B C 1
ATOM 894 O O . VAL B 1 17 ? -16.922 5.18 -6.746 1 54.72 17 VAL B O 1
ATOM 897 N N . ALA B 1 18 ? -16.078 3.713 -8.359 1 51.66 18 ALA B N 1
ATOM 898 C CA . ALA B 1 18 ? -17.5 3.477 -8.586 1 51.66 18 ALA B CA 1
ATOM 899 C C . ALA B 1 18 ? -18.141 2.74 -7.406 1 51.66 18 ALA B C 1
ATOM 901 O O . ALA B 1 18 ? -19.281 3.021 -7.031 1 51.66 18 ALA B O 1
ATOM 902 N N . THR B 1 19 ? -17.75 1.345 -7.094 1 59.25 19 THR B N 1
ATOM 903 C CA . THR B 1 19 ? -18.734 0.623 -6.285 1 59.25 19 THR B CA 1
ATOM 904 C C . THR B 1 19 ? -18.297 0.587 -4.82 1 59.25 19 THR B C 1
ATOM 906 O O . THR B 1 19 ? -17.172 0.177 -4.508 1 59.25 19 THR B O 1
ATOM 909 N N . GLY B 1 20 ? -19.016 1.238 -3.889 1 76.19 20 GLY B N 1
ATOM 910 C CA . GLY B 1 20 ? -19.359 1.143 -2.48 1 76.19 20 GLY B CA 1
ATOM 911 C C . GLY B 1 20 ? -18.266 1.675 -1.563 1 76.19 20 GLY B C 1
ATOM 912 O O . GLY B 1 20 ? -18.516 2.568 -0.751 1 76.19 20 GLY B O 1
ATOM 913 N N . THR B 1 21 ? -16.969 1.151 -1.839 1 82.06 21 THR B N 1
ATOM 914 C CA . THR B 1 21 ? -15.93 1.627 -0.927 1 82.06 21 THR B CA 1
ATOM 915 C C . THR B 1 21 ? -14.656 1.995 -1.693 1 82.06 21 THR B C 1
ATOM 917 O O . THR B 1 21 ? -14.422 1.494 -2.795 1 82.06 21 THR B O 1
ATOM 920 N N . VAL B 1 22 ? -14.016 3.057 -1.29 1 85.44 22 VAL B N 1
ATOM 921 C CA . VAL B 1 22 ? -12.742 3.52 -1.832 1 85.44 22 VAL B CA 1
ATOM 922 C C . VAL B 1 22 ? -11.625 3.273 -0.818 1 85.44 22 VAL B C 1
ATOM 924 O O . VAL B 1 22 ? -11.82 3.471 0.384 1 85.44 22 VAL B O 1
ATOM 927 N N . THR B 1 23 ? -10.445 2.844 -1.368 1 88.44 23 THR B N 1
ATOM 928 C CA . THR B 1 23 ? -9.32 2.578 -0.478 1 88.44 23 THR B CA 1
ATOM 929 C C . THR B 1 23 ? -8.109 3.422 -0.867 1 88.44 23 THR B C 1
ATOM 931 O O . THR B 1 23 ? -7.676 3.398 -2.02 1 88.44 23 THR B O 1
ATOM 934 N N . ILE B 1 24 ? -7.645 4.223 0.086 1 92.81 24 ILE B N 1
ATOM 935 C CA . ILE B 1 24 ? -6.43 5.012 -0.085 1 92.81 24 ILE B CA 1
ATOM 936 C C . ILE B 1 24 ? -5.262 4.316 0.616 1 92.81 24 ILE B C 1
ATOM 938 O O . ILE B 1 24 ? -5.41 3.818 1.734 1 92.81 24 ILE B O 1
ATOM 942 N N . VAL B 1 25 ? -4.156 4.289 -0.034 1 94 25 VAL B N 1
ATOM 943 C CA . VAL B 1 25 ? -3.008 3.574 0.519 1 94 25 VAL B CA 1
ATOM 944 C C . VAL B 1 25 ? -1.884 4.559 0.827 1 94 25 VAL B C 1
ATOM 946 O O . VAL B 1 25 ? -1.603 5.457 0.03 1 94 25 VAL B O 1
ATOM 949 N N . CYS B 1 26 ? -1.319 4.422 1.963 1 95.19 26 CYS B N 1
ATOM 950 C CA . CYS B 1 26 ? -0.129 5.148 2.391 1 95.19 26 CYS B CA 1
ATOM 951 C C . CYS B 1 26 ? 0.996 4.188 2.756 1 95.19 26 CYS B C 1
ATOM 953 O O . CYS B 1 26 ? 0.782 3.227 3.5 1 95.19 26 CYS B O 1
ATOM 955 N N . VAL B 1 27 ? 2.184 4.441 2.244 1 93.75 27 VAL B N 1
ATOM 956 C CA . VAL B 1 27 ? 3.307 3.541 2.488 1 93.75 27 VAL B CA 1
ATOM 957 C C . VAL B 1 27 ? 4.469 4.32 3.102 1 93.75 27 VAL B C 1
ATOM 959 O O . VAL B 1 27 ? 4.859 5.371 2.588 1 93.75 27 VAL B O 1
ATOM 962 N N . ALA B 1 28 ? 4.992 3.764 4.172 1 92.19 28 ALA B N 1
ATOM 963 C CA . ALA B 1 28 ? 6.188 4.293 4.824 1 92.19 28 ALA B CA 1
ATOM 964 C C . ALA B 1 28 ? 7.355 3.314 4.707 1 92.19 28 ALA B C 1
ATOM 966 O O . ALA B 1 28 ? 7.277 2.186 5.199 1 92.19 28 ALA B O 1
ATOM 967 N N . ASN B 1 29 ? 8.414 3.781 4.113 1 87.5 29 ASN B N 1
ATOM 968 C CA . ASN B 1 29 ? 9.562 2.906 3.883 1 87.5 29 ASN B CA 1
ATOM 969 C C . ASN B 1 29 ? 10.695 3.199 4.859 1 87.5 29 ASN B C 1
ATOM 971 O O . ASN B 1 29 ? 10.992 4.363 5.145 1 87.5 29 ASN B O 1
ATOM 975 N N . LYS B 1 30 ? 11.414 2.1 5.332 1 86.25 30 LYS B N 1
ATOM 976 C CA . LYS B 1 30 ? 12.625 2.154 6.141 1 86.25 30 LYS B CA 1
ATOM 977 C C . LYS B 1 30 ? 12.367 2.852 7.473 1 86.25 30 LYS B C 1
ATOM 979 O O . LYS B 1 30 ? 13.156 3.699 7.902 1 86.25 30 LYS B O 1
ATOM 984 N N . TYR B 1 31 ? 11.219 2.492 7.992 1 85.44 31 TYR B N 1
ATOM 985 C CA . TYR B 1 31 ? 10.883 3.051 9.297 1 85.44 31 TYR B CA 1
ATOM 986 C C . TYR B 1 31 ? 11.078 2.018 10.398 1 85.44 31 TYR B C 1
ATOM 988 O O . TYR B 1 31 ? 11.062 0.812 10.141 1 85.44 31 TYR B O 1
ATOM 996 N N . PHE B 1 32 ? 11.234 2.561 11.492 1 83.5 32 PHE B N 1
ATOM 997 C CA . PHE B 1 32 ? 11.359 1.669 12.633 1 83.5 32 PHE B CA 1
ATOM 998 C C . PHE B 1 32 ? 9.992 1.18 13.094 1 83.5 32 PHE B C 1
ATOM 1000 O O . PHE B 1 32 ? 8.977 1.811 12.812 1 83.5 32 PHE B O 1
ATOM 1007 N N . PRO B 1 33 ? 10 -0.013 13.812 1 79.81 33 PRO B N 1
ATOM 1008 C CA . PRO B 1 33 ? 8.734 -0.651 14.172 1 79.81 33 PRO B CA 1
ATOM 1009 C C . PRO B 1 33 ? 7.867 0.222 15.078 1 79.81 33 PRO B C 1
ATOM 1011 O O . PRO B 1 33 ? 6.656 0.01 15.172 1 79.81 33 PRO B O 1
ATOM 1014 N N . ASP B 1 34 ? 8.375 1.287 15.719 1 86.5 34 ASP B N 1
ATOM 1015 C CA . ASP B 1 34 ? 7.59 2.109 16.625 1 86.5 34 ASP B CA 1
ATOM 1016 C C . ASP B 1 34 ? 7.016 3.332 15.914 1 86.5 34 ASP B C 1
ATOM 1018 O O . ASP B 1 34 ? 6.949 4.418 16.484 1 86.5 34 ASP B O 1
ATOM 1022 N N . VAL B 1 35 ? 6.582 3.176 14.773 1 89.19 35 VAL B N 1
ATOM 1023 C CA . VAL B 1 35 ? 6.047 4.305 14.023 1 89.19 35 VAL B CA 1
ATOM 1024 C C . VAL B 1 35 ? 4.523 4.324 14.133 1 89.19 35 VAL B C 1
ATOM 1026 O O . VAL B 1 35 ? 3.893 3.277 14.289 1 89.19 35 VAL B O 1
ATOM 1029 N N . THR B 1 36 ? 3.961 5.566 14.172 1 92.19 36 THR B N 1
ATOM 1030 C CA . THR B 1 36 ? 2.516 5.758 14.203 1 92.19 36 THR B CA 1
ATOM 1031 C C . THR B 1 36 ? 2.029 6.414 12.914 1 92.19 36 THR B C 1
ATOM 1033 O O . THR B 1 36 ? 2.646 7.363 12.43 1 92.19 36 THR B O 1
ATOM 1036 N N . VAL B 1 37 ? 0.936 5.844 12.391 1 94 37 VAL B N 1
ATOM 1037 C CA . VAL B 1 37 ? 0.343 6.414 11.188 1 94 37 VAL B CA 1
ATOM 1038 C C . VAL B 1 37 ? -1.005 7.047 11.523 1 94 37 VAL B C 1
ATOM 1040 O O . VAL B 1 37 ? -1.843 6.426 12.18 1 94 37 VAL B O 1
ATOM 1043 N N . THR B 1 38 ? -1.147 8.289 11.109 1 96.44 38 THR B N 1
ATOM 1044 C CA . THR B 1 38 ? -2.398 9.008 11.312 1 96.44 38 THR B CA 1
ATOM 1045 C C . THR B 1 38 ? -2.986 9.461 9.977 1 96.44 38 THR B C 1
ATOM 1047 O O . THR B 1 38 ? -2.266 9.969 9.117 1 96.44 38 THR B O 1
ATOM 1050 N N . TRP B 1 39 ? -4.305 9.258 9.836 1 97.19 39 TRP B N 1
ATOM 1051 C CA . TRP B 1 39 ? -5.027 9.703 8.648 1 97.19 39 TRP B CA 1
ATOM 1052 C C . TRP B 1 39 ? -5.891 10.922 8.961 1 97.19 39 TRP B C 1
ATOM 1054 O O . TRP B 1 39 ? -6.562 10.961 10 1 97.19 39 TRP B O 1
ATOM 1064 N N . GLU B 1 40 ? -5.828 11.867 8.07 1 97.81 40 GLU B N 1
ATOM 1065 C CA . GLU B 1 40 ? -6.695 13.031 8.203 1 97.81 40 GLU B CA 1
ATOM 1066 C C . GLU B 1 40 ? -7.473 13.297 6.922 1 97.81 40 GLU B C 1
ATOM 1068 O O . GLU B 1 40 ? -6.91 13.25 5.824 1 97.81 40 GLU B O 1
ATOM 1073 N N . VAL B 1 41 ? -8.758 13.547 7.082 1 96.81 41 VAL B N 1
ATOM 1074 C CA . VAL B 1 41 ? -9.633 13.961 5.988 1 96.81 41 VAL B CA 1
ATOM 1075 C C . VAL B 1 41 ? -10.117 15.391 6.223 1 96.81 41 VAL B C 1
ATOM 1077 O O . VAL B 1 41 ? -10.844 15.656 7.188 1 96.81 41 VAL B O 1
ATOM 1080 N N . ASP B 1 42 ? -9.727 16.266 5.32 1 96.94 42 ASP B N 1
ATOM 1081 C CA . ASP B 1 42 ? -10.016 17.688 5.488 1 96.94 42 ASP B CA 1
ATOM 1082 C C . ASP B 1 42 ? -9.57 18.172 6.863 1 96.94 42 ASP B C 1
ATOM 1084 O O . ASP B 1 42 ? -10.312 18.891 7.539 1 96.94 42 ASP B O 1
ATOM 1088 N N . GLY B 1 43 ? -8.469 17.656 7.25 1 95.5 43 GLY B N 1
ATOM 1089 C CA . GLY B 1 43 ? -7.887 18.125 8.5 1 95.5 43 GLY B CA 1
ATOM 1090 C C . GLY B 1 43 ? -8.445 17.406 9.719 1 95.5 43 GLY B C 1
ATOM 1091 O O . GLY B 1 43 ? -8.008 17.656 10.844 1 95.5 43 GLY B O 1
ATOM 1092 N N . THR B 1 44 ? -9.43 16.547 9.5 1 96.69 44 THR B N 1
ATOM 1093 C CA . THR B 1 44 ? -10.031 15.812 10.609 1 96.69 44 THR B CA 1
ATOM 1094 C C . THR B 1 44 ? -9.43 14.414 10.719 1 96.69 44 THR B C 1
ATOM 1096 O O . THR B 1 44 ? -9.398 13.664 9.742 1 96.69 44 THR B O 1
ATOM 1099 N N . THR B 1 45 ? -9.047 14.039 11.922 1 96.94 45 THR B N 1
ATOM 1100 C CA . THR B 1 45 ? -8.414 12.75 12.164 1 96.94 45 THR B CA 1
ATOM 1101 C C . THR B 1 45 ? -9.43 11.617 12.016 1 96.94 45 THR B C 1
ATOM 1103 O O . THR B 1 45 ? -10.547 11.703 12.531 1 96.94 45 THR B O 1
ATOM 1106 N N . GLN B 1 46 ? -9.023 10.656 11.203 1 95.69 46 GLN B N 1
ATOM 1107 C CA . GLN B 1 46 ? -9.852 9.477 11.031 1 95.69 46 GLN B CA 1
ATOM 1108 C C . GLN B 1 46 ? -9.477 8.383 12.031 1 95.69 46 GLN B C 1
ATOM 1110 O O . GLN B 1 46 ? -8.297 8.195 12.336 1 95.69 46 GLN B O 1
ATOM 1115 N N . THR B 1 47 ? -10.484 7.613 12.555 1 92.25 47 THR B N 1
ATOM 1116 C CA . THR B 1 47 ? -10.195 6.578 13.539 1 92.25 47 THR B CA 1
ATOM 1117 C C . THR B 1 47 ? -10.727 5.227 13.07 1 92.25 47 THR B C 1
ATOM 1119 O O . THR B 1 47 ? -10.469 4.199 13.695 1 92.25 47 THR B O 1
ATOM 1122 N N . THR B 1 48 ? -11.5 5.242 12.047 1 89.31 48 THR B N 1
ATOM 1123 C CA . THR B 1 48 ? -12.062 4 11.523 1 89.31 48 THR B CA 1
ATOM 1124 C C . THR B 1 48 ? -11.664 3.801 10.062 1 89.31 48 THR B C 1
ATOM 1126 O O . THR B 1 48 ? -11.242 4.746 9.391 1 89.31 48 THR B O 1
ATOM 1129 N N . GLY B 1 49 ? -11.789 2.568 9.625 1 88.88 49 GLY B N 1
ATOM 1130 C CA . GLY B 1 49 ? -11.484 2.293 8.227 1 88.88 49 GLY B CA 1
ATOM 1131 C C . GLY B 1 49 ? -10 2.25 7.934 1 88.88 49 GLY B C 1
ATOM 1132 O O . GLY B 1 49 ? -9.586 2.395 6.781 1 88.88 49 GLY B O 1
ATOM 1133 N N . ILE B 1 50 ? -9.281 2.154 9.07 1 91.94 50 ILE B N 1
ATOM 1134 C CA . ILE B 1 50 ? -7.828 2.191 8.938 1 91.94 50 ILE B CA 1
ATOM 1135 C C . ILE B 1 50 ? -7.246 0.809 9.227 1 91.94 50 ILE B C 1
ATOM 1137 O O . ILE B 1 50 ? -7.633 0.158 10.195 1 91.94 50 ILE B O 1
ATOM 1141 N N . GLU B 1 51 ? -6.434 0.321 8.312 1 88.19 51 GLU B N 1
ATOM 1142 C CA . GLU B 1 51 ? -5.707 -0.932 8.5 1 88.19 51 GLU B CA 1
ATOM 1143 C C . GLU B 1 51 ? -4.211 -0.744 8.273 1 88.19 51 GLU B C 1
ATOM 1145 O O . GLU B 1 51 ? -3.791 -0.271 7.219 1 88.19 51 GLU B O 1
ATOM 1150 N N . ASN B 1 52 ? -3.414 -1.201 9.266 1 90.44 52 ASN B N 1
ATOM 1151 C CA . ASN B 1 52 ? -1.962 -1.09 9.18 1 90.44 52 ASN B CA 1
ATOM 1152 C C . ASN B 1 52 ? -1.303 -2.457 9.023 1 90.44 52 ASN B C 1
ATOM 1154 O O . ASN B 1 52 ? -1.722 -3.43 9.656 1 90.44 52 ASN B O 1
ATOM 1158 N N . SER B 1 53 ? -0.396 -2.482 8.148 1 88.75 53 SER B N 1
ATOM 1159 C CA . SER B 1 53 ? 0.384 -3.697 7.926 1 88.75 53 SER B CA 1
ATOM 1160 C C . SER B 1 53 ? 1.876 -3.391 7.859 1 88.75 53 SER B C 1
ATOM 1162 O O . SER B 1 53 ? 2.277 -2.35 7.332 1 88.75 53 SER B O 1
ATOM 1164 N N . LYS B 1 54 ? 2.697 -4.285 8.414 1 87.88 54 LYS B N 1
ATOM 1165 C CA . LYS B 1 54 ? 4.148 -4.105 8.422 1 87.88 54 LYS B CA 1
ATOM 1166 C C . LYS B 1 54 ? 4.852 -5.293 7.766 1 87.88 54 LYS B C 1
ATOM 1168 O O . LYS B 1 54 ? 4.391 -6.43 7.879 1 87.88 54 LYS B O 1
ATOM 1173 N N . THR B 1 55 ? 5.871 -5 7 1 86.75 55 THR B N 1
ATOM 1174 C CA . THR B 1 55 ? 6.727 -6.027 6.414 1 86.75 55 THR B CA 1
ATOM 1175 C C . THR B 1 55 ? 8.195 -5.699 6.641 1 86.75 55 THR B C 1
ATOM 1177 O O . THR B 1 55 ? 8.609 -4.543 6.52 1 86.75 55 THR B O 1
ATOM 1180 N N . PRO B 1 56 ? 8.859 -6.73 7.145 1 81.62 56 PRO B N 1
ATOM 1181 C CA . PRO B 1 56 ? 10.281 -6.484 7.367 1 81.62 56 PRO B CA 1
ATOM 1182 C C . PRO B 1 56 ? 11.031 -6.152 6.078 1 81.62 56 PRO B C 1
ATOM 1184 O O . PRO B 1 56 ? 10.719 -6.707 5.02 1 81.62 56 PRO B O 1
ATOM 1187 N N . GLN B 1 57 ? 11.742 -5.074 5.914 1 68.56 57 GLN B N 1
ATOM 1188 C CA . GLN B 1 57 ? 12.555 -4.707 4.758 1 68.56 57 GLN B CA 1
ATOM 1189 C C . GLN B 1 57 ? 13.852 -5.512 4.715 1 68.56 57 GLN B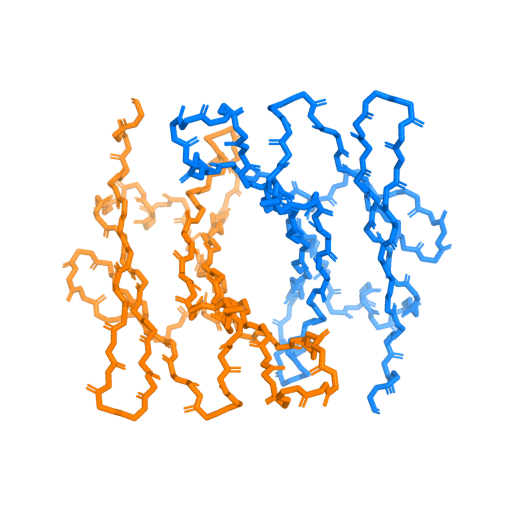 C 1
ATOM 1191 O O . GLN B 1 57 ? 14.164 -6.137 3.699 1 68.56 57 GLN B O 1
ATOM 1196 N N . ASN B 1 58 ? 14.938 -4.965 5.355 1 63.56 58 ASN B N 1
ATOM 1197 C CA . ASN B 1 58 ? 16.25 -5.586 5.414 1 63.56 58 ASN B CA 1
ATOM 1198 C C . ASN B 1 58 ? 16.703 -5.82 6.852 1 63.56 58 ASN B C 1
ATOM 1200 O O . ASN B 1 58 ? 16.359 -5.043 7.746 1 63.56 58 ASN B O 1
ATOM 1204 N N . SER B 1 59 ? 16.984 -7.094 7.098 1 62.16 59 SER B N 1
ATOM 1205 C CA . SER B 1 59 ? 17.516 -7.523 8.391 1 62.16 59 SER B CA 1
ATOM 1206 C C . SER B 1 59 ? 18.672 -6.633 8.836 1 62.16 59 SER B C 1
ATOM 1208 O O . SER B 1 59 ? 18.953 -6.512 10.031 1 62.16 59 SER B O 1
ATOM 1210 N N . ALA B 1 60 ? 19.328 -5.961 7.953 1 59.94 60 ALA B N 1
ATOM 1211 C CA . ALA B 1 60 ? 20.578 -5.34 8.383 1 59.94 60 ALA B CA 1
ATOM 1212 C C . ALA B 1 60 ? 20.312 -4.07 9.188 1 59.94 60 ALA B C 1
ATOM 1214 O O . ALA B 1 60 ? 21.047 -3.744 10.117 1 59.94 60 ALA B O 1
ATOM 1215 N N . ASP B 1 61 ? 19.266 -3.393 8.906 1 67.25 61 ASP B N 1
ATOM 1216 C CA . ASP B 1 61 ? 19.094 -2.109 9.578 1 67.25 61 ASP B CA 1
ATOM 1217 C C . ASP B 1 61 ? 17.891 -2.135 10.516 1 67.25 61 ASP B C 1
ATOM 1219 O O . ASP B 1 61 ? 17.625 -1.159 11.219 1 67.25 61 ASP B O 1
ATOM 1223 N N . CYS B 1 62 ? 17.297 -3.25 10.688 1 77.62 62 CYS B N 1
ATOM 1224 C CA . CYS B 1 62 ? 16.156 -3.416 11.586 1 77.62 62 CYS B CA 1
ATOM 1225 C C . CYS B 1 62 ? 15.016 -2.492 11.188 1 77.62 62 CYS B C 1
ATOM 1227 O O . CYS B 1 62 ? 14.273 -2.012 12.047 1 77.62 62 CYS B O 1
ATOM 1229 N N . THR B 1 63 ? 15.031 -1.934 9.953 1 83.19 63 THR B N 1
ATOM 1230 C CA . THR B 1 63 ? 13.938 -1.08 9.492 1 83.19 63 THR B CA 1
ATOM 1231 C C . THR B 1 63 ? 12.82 -1.917 8.891 1 83.19 63 THR B C 1
ATOM 1233 O O . THR B 1 63 ? 13.023 -3.084 8.547 1 83.19 63 THR B O 1
ATOM 1236 N N . TYR B 1 64 ? 11.617 -1.276 8.992 1 86.5 64 TYR B N 1
ATOM 1237 C CA . TYR B 1 64 ? 10.43 -1.935 8.461 1 86.5 64 TYR B CA 1
ATOM 1238 C C . TYR B 1 64 ? 9.695 -1.028 7.48 1 86.5 64 TYR B C 1
ATOM 1240 O O . TYR B 1 64 ? 9.867 0.192 7.504 1 86.5 64 TYR B O 1
ATOM 1248 N N . ASN B 1 65 ? 9.078 -1.707 6.617 1 89.81 65 ASN B N 1
ATOM 1249 C CA . ASN B 1 65 ? 8.125 -0.984 5.785 1 89.81 65 ASN B CA 1
ATOM 1250 C C . ASN B 1 65 ? 6.699 -1.12 6.32 1 89.81 65 ASN B C 1
ATOM 1252 O O . ASN B 1 65 ? 6.301 -2.195 6.77 1 89.81 65 ASN B O 1
ATOM 1256 N N . LEU B 1 66 ? 6.066 0.005 6.297 1 92.25 66 LEU B N 1
ATOM 1257 C CA . LEU B 1 66 ? 4.703 0.033 6.824 1 92.25 66 LEU B CA 1
ATOM 1258 C C . LEU B 1 66 ? 3.721 0.514 5.766 1 92.25 66 LEU B C 1
ATOM 1260 O O . LEU B 1 66 ? 3.998 1.476 5.043 1 92.25 66 LEU B O 1
ATOM 1264 N N . SER B 1 67 ? 2.619 -0.243 5.641 1 92.81 67 SER B N 1
ATOM 1265 C CA . SER B 1 67 ? 1.523 0.202 4.785 1 92.81 67 SER B CA 1
ATOM 1266 C C . SER B 1 67 ? 0.259 0.463 5.594 1 92.81 67 SER B C 1
ATOM 1268 O O . SER B 1 67 ? -0.073 -0.303 6.5 1 92.81 67 SER B O 1
ATOM 1270 N N . SER B 1 68 ? -0.344 1.549 5.355 1 93 68 SER B N 1
ATOM 1271 C CA . SER B 1 68 ? -1.613 1.898 5.984 1 93 68 SER B CA 1
ATOM 1272 C C . SER B 1 68 ? -2.688 2.184 4.941 1 93 68 SER B C 1
ATOM 1274 O O . SER B 1 68 ? -2.453 2.932 3.99 1 93 68 SER B O 1
ATOM 1276 N N . THR B 1 69 ? -3.867 1.542 5.086 1 93.19 69 THR B N 1
ATOM 1277 C CA . THR B 1 69 ? -4.973 1.743 4.156 1 93.19 69 THR B CA 1
ATOM 1278 C C . THR B 1 69 ? -6.148 2.426 4.852 1 93.19 69 THR B C 1
ATOM 1280 O O . THR B 1 69 ? -6.492 2.076 5.984 1 93.19 69 THR B O 1
ATOM 1283 N N . LEU B 1 70 ? -6.688 3.387 4.176 1 93.19 70 LEU B N 1
ATOM 1284 C CA . LEU B 1 70 ? -7.902 4.055 4.629 1 93.19 70 LEU B CA 1
ATOM 1285 C C . LEU B 1 70 ? -9.07 3.746 3.699 1 93.19 70 LEU B C 1
ATOM 1287 O O . LEU B 1 70 ? -9.039 4.102 2.52 1 93.19 70 LEU B O 1
ATOM 1291 N N . THR B 1 71 ? -10.047 3.049 4.227 1 89.5 71 THR B N 1
ATOM 1292 C CA . THR B 1 71 ? -11.227 2.686 3.447 1 89.5 71 THR B CA 1
ATOM 1293 C C . THR B 1 71 ? -12.414 3.576 3.809 1 89.5 71 THR B C 1
ATOM 1295 O O . THR B 1 71 ? -12.789 3.672 4.98 1 89.5 71 THR B O 1
ATOM 1298 N N . LEU B 1 72 ? -12.922 4.176 2.76 1 90.19 72 LEU B N 1
ATOM 1299 C CA . LEU B 1 72 ? -14.094 5.031 2.908 1 90.19 72 LEU B CA 1
ATOM 1300 C C . LEU B 1 72 ? -15.172 4.652 1.898 1 90.19 72 LEU B C 1
ATOM 1302 O O . LEU B 1 72 ? -14.891 3.986 0.901 1 90.19 72 LEU B O 1
ATOM 1306 N N . THR B 1 73 ? -16.406 5.07 2.27 1 89.38 73 THR B N 1
ATOM 1307 C CA . THR B 1 73 ? -17.453 4.949 1.253 1 89.38 73 THR B CA 1
ATOM 1308 C C . THR B 1 73 ? -17.234 5.969 0.138 1 89.38 73 THR B C 1
ATOM 1310 O O . THR B 1 73 ? -16.625 7.02 0.358 1 89.38 73 THR B O 1
ATOM 1313 N N . SER B 1 74 ? -17.766 5.582 -1.042 1 88.38 74 SER B N 1
ATOM 1314 C CA . SER B 1 74 ? -17.672 6.512 -2.16 1 88.38 74 SER B CA 1
ATOM 1315 C C . SER B 1 74 ? -18.297 7.859 -1.813 1 88.38 74 SER B C 1
ATOM 1317 O O . SER B 1 74 ? -17.797 8.906 -2.232 1 88.38 74 SER B O 1
ATOM 1319 N N . THR B 1 75 ? -19.297 7.816 -1.05 1 89.62 75 THR B N 1
ATOM 1320 C CA . THR B 1 75 ? -19.984 9.039 -0.629 1 89.62 75 THR B CA 1
ATOM 1321 C C . THR B 1 75 ? -19.062 9.891 0.244 1 89.62 75 THR B C 1
ATOM 1323 O O . THR B 1 75 ? -18.938 11.094 0.021 1 89.62 75 THR B O 1
ATOM 1326 N N . GLN B 1 76 ? -18.484 9.219 1.211 1 89.94 76 GLN B N 1
ATOM 1327 C CA . GLN B 1 76 ? -17.562 9.93 2.092 1 89.94 76 GLN B CA 1
ATOM 1328 C C . GLN B 1 76 ? -16.375 10.5 1.309 1 89.94 76 GLN B C 1
ATOM 1330 O O . GLN B 1 76 ? -16 11.656 1.509 1 89.94 76 GLN B O 1
ATOM 1335 N N . TYR B 1 77 ? -15.875 9.758 0.432 1 90.5 77 TYR B N 1
ATOM 1336 C CA . TYR B 1 77 ? -14.727 10.172 -0.363 1 90.5 77 TYR B CA 1
ATOM 1337 C C . TYR B 1 77 ? -15.062 11.391 -1.214 1 90.5 77 TYR B C 1
ATOM 1339 O O . TYR B 1 77 ? -14.281 12.344 -1.286 1 90.5 77 TYR B O 1
ATOM 1347 N N . ASN B 1 78 ? -16.234 11.391 -1.819 1 90 78 ASN B N 1
ATOM 1348 C CA . ASN B 1 78 ? -16.641 12.461 -2.721 1 90 78 ASN B CA 1
ATOM 1349 C C . ASN B 1 78 ? -17.062 13.711 -1.951 1 90 78 ASN B C 1
ATOM 1351 O O . ASN B 1 78 ? -17.188 14.789 -2.531 1 90 78 ASN B O 1
ATOM 1355 N N . SER B 1 79 ? -17.266 13.5 -0.723 1 91.88 79 SER B N 1
ATOM 1356 C CA . SER B 1 79 ? -17.734 14.617 0.09 1 91.88 79 SER B CA 1
ATOM 1357 C C . SER B 1 79 ? -16.562 15.422 0.641 1 91.88 79 SER B C 1
ATOM 1359 O O . SER B 1 79 ? -16.766 16.516 1.185 1 91.88 79 SER B O 1
ATOM 1361 N N . HIS B 1 80 ? -15.406 14.852 0.569 1 93.94 80 HIS B N 1
ATOM 1362 C CA . HIS B 1 80 ? -14.227 15.531 1.093 1 93.94 80 HIS B CA 1
ATOM 1363 C C . HIS B 1 80 ? -13.195 15.773 -0.004 1 93.94 80 HIS B C 1
ATOM 1365 O O . HIS B 1 80 ? -13.344 15.266 -1.12 1 93.94 80 HIS B O 1
ATOM 1371 N N . LYS B 1 81 ? -12.227 16.594 0.279 1 93.19 81 LYS B N 1
ATOM 1372 C CA . LYS B 1 81 ? -11.312 16.984 -0.78 1 93.19 81 LYS B CA 1
ATOM 1373 C C . LYS B 1 81 ? -9.875 16.578 -0.454 1 93.19 81 LYS B C 1
ATOM 1375 O O . LYS B 1 81 ? -9.211 15.945 -1.275 1 93.19 81 LYS B O 1
ATOM 1380 N N . GLU B 1 82 ? -9.492 16.922 0.704 1 96.06 82 GLU B N 1
ATOM 1381 C CA . GLU B 1 82 ? -8.086 16.703 1.032 1 96.06 82 GLU B CA 1
ATOM 1382 C C . GLU B 1 82 ? -7.906 15.445 1.886 1 96.06 82 GLU B C 1
ATOM 1384 O O . GLU B 1 82 ? -8.555 15.297 2.926 1 96.06 82 GLU B O 1
ATOM 1389 N N . TYR B 1 83 ? -7.07 14.656 1.496 1 95.56 83 TYR B N 1
ATOM 1390 C CA . TYR B 1 83 ? -6.699 13.453 2.234 1 95.56 83 TYR B CA 1
ATOM 1391 C C . TYR B 1 83 ? -5.219 13.469 2.598 1 95.56 83 TYR B C 1
ATOM 1393 O O . TYR B 1 83 ? -4.363 13.633 1.729 1 95.56 83 TYR B O 1
ATOM 1401 N N . THR B 1 84 ? -4.953 13.242 3.938 1 97 84 THR B N 1
ATOM 1402 C CA . THR B 1 84 ? -3.592 13.383 4.441 1 97 84 THR B CA 1
ATOM 1403 C C . THR B 1 84 ? -3.178 12.148 5.238 1 97 84 THR B C 1
ATOM 1405 O O . THR B 1 84 ? -3.953 11.641 6.051 1 97 84 THR B O 1
ATOM 1408 N N . CYS B 1 85 ? -2.008 11.68 4.957 1 96.88 85 CYS B N 1
ATOM 1409 C CA . CYS B 1 85 ? -1.361 10.633 5.738 1 96.88 85 CYS B CA 1
ATOM 1410 C C . CYS B 1 85 ? -0.15 11.18 6.484 1 96.88 85 CYS B C 1
ATOM 1412 O O . CYS B 1 85 ? 0.754 11.75 5.879 1 96.88 85 CYS B O 1
ATOM 1414 N N . LYS B 1 86 ? -0.128 10.953 7.781 1 96.62 86 LYS B N 1
ATOM 1415 C CA . LYS B 1 86 ? 0.958 11.43 8.633 1 96.62 86 LYS B CA 1
ATOM 1416 C C . LYS B 1 86 ? 1.661 10.258 9.32 1 96.62 86 LYS B C 1
ATOM 1418 O O . LYS B 1 86 ? 1.034 9.508 10.07 1 96.62 86 LYS B O 1
ATOM 1423 N N . VAL B 1 87 ? 2.949 10.156 9.039 1 95.25 87 VAL B N 1
ATOM 1424 C CA . VAL B 1 87 ? 3.758 9.125 9.672 1 95.25 87 VAL B CA 1
ATOM 1425 C C . VAL B 1 87 ? 4.699 9.758 10.695 1 95.25 87 VAL B C 1
ATOM 1427 O O . VAL B 1 87 ? 5.516 10.609 10.344 1 95.25 87 VAL B O 1
ATOM 1430 N N . THR B 1 88 ? 4.543 9.273 11.922 1 94.19 88 THR B N 1
ATOM 1431 C CA . THR B 1 88 ? 5.32 9.867 13 1 94.19 88 THR B CA 1
ATOM 1432 C C . THR B 1 88 ? 6.215 8.828 13.664 1 94.19 88 THR B C 1
ATOM 1434 O O . THR B 1 88 ? 5.754 7.734 14.008 1 94.19 88 THR B O 1
ATOM 1437 N N . GLN B 1 89 ? 7.438 9.18 13.727 1 90.19 89 GLN B N 1
ATOM 1438 C CA . GLN B 1 89 ? 8.414 8.367 14.453 1 90.19 89 GLN B CA 1
ATOM 1439 C C . GLN B 1 89 ? 9.125 9.195 15.523 1 90.19 89 GLN B C 1
ATOM 1441 O O . GLN B 1 89 ? 9.945 10.062 15.203 1 90.19 89 GLN B O 1
ATOM 1446 N N . GLY B 1 90 ? 8.891 8.867 16.75 1 89 90 GLY B N 1
ATOM 1447 C CA . GLY B 1 90 ? 9.414 9.711 17.812 1 89 90 GLY B CA 1
ATOM 1448 C C . GLY B 1 90 ? 8.898 11.141 17.734 1 89 90 GLY B C 1
ATOM 1449 O O . GLY B 1 90 ? 7.695 11.383 17.844 1 89 90 GLY B O 1
ATOM 1450 N N . THR B 1 91 ? 9.852 12.047 17.453 1 89.44 91 THR B N 1
ATOM 1451 C CA . THR B 1 91 ? 9.469 13.453 17.406 1 89.44 91 THR B CA 1
ATOM 1452 C C . THR B 1 91 ? 9.398 13.953 15.969 1 89.44 91 THR B C 1
ATOM 1454 O O . THR B 1 91 ? 9.023 15.102 15.727 1 89.44 91 THR B O 1
ATOM 1457 N N . THR B 1 92 ? 9.672 13.125 15.047 1 89.94 92 THR B N 1
ATOM 1458 C CA . THR B 1 92 ? 9.664 13.523 13.641 1 89.94 92 THR B CA 1
ATOM 1459 C C . THR B 1 92 ? 8.445 12.961 12.922 1 89.94 92 THR B C 1
ATOM 1461 O O . THR B 1 92 ? 8.023 11.836 13.188 1 89.94 92 THR B O 1
ATOM 1464 N N . SER B 1 93 ? 7.852 13.805 12.055 1 93.5 93 SER B N 1
ATOM 1465 C CA . SER B 1 93 ? 6.703 13.359 11.273 1 93.5 93 SER B CA 1
ATOM 1466 C C . SER B 1 93 ? 6.863 13.711 9.797 1 93.5 93 SER B C 1
ATOM 1468 O O . SER B 1 93 ? 7.418 14.766 9.461 1 93.5 93 SER B O 1
ATOM 1470 N N . VAL B 1 94 ? 6.516 12.836 9.023 1 93.88 94 VAL B N 1
ATOM 1471 C CA . VAL B 1 94 ? 6.434 13.086 7.59 1 93.88 94 VAL B CA 1
ATOM 1472 C C . VAL B 1 94 ? 4.973 13.039 7.141 1 93.88 94 VAL B C 1
ATOM 1474 O O . VAL B 1 94 ? 4.238 12.117 7.496 1 93.88 94 VAL B O 1
ATOM 1477 N N . VAL B 1 95 ? 4.676 14.109 6.328 1 95.69 95 VAL B N 1
ATOM 1478 C CA . VAL B 1 95 ? 3.277 14.242 5.938 1 95.69 95 VAL B CA 1
ATOM 1479 C C . VAL B 1 95 ? 3.156 14.195 4.414 1 95.69 95 VAL B C 1
ATOM 1481 O O . VAL B 1 95 ? 3.932 14.844 3.707 1 95.69 95 VAL B O 1
ATOM 1484 N N . GLN B 1 96 ? 2.213 13.391 3.951 1 95.06 96 GLN B N 1
ATOM 1485 C CA . GLN B 1 96 ? 1.836 13.375 2.541 1 95.06 96 GLN B CA 1
ATOM 1486 C C . GLN B 1 96 ? 0.334 13.586 2.371 1 95.06 96 GLN B C 1
ATOM 1488 O O . GLN B 1 96 ? -0.465 13.039 3.137 1 95.06 96 GLN B O 1
ATOM 1493 N N . SER B 1 97 ? 0.014 14.398 1.358 1 94.88 97 SER B N 1
ATOM 1494 C CA . SER B 1 97 ? -1.4 14.68 1.14 1 94.88 97 SER B CA 1
ATOM 1495 C C . SER B 1 97 ? -1.724 14.766 -0.348 1 94.88 97 SER B C 1
ATOM 1497 O O . SER B 1 97 ? -0.827 14.945 -1.175 1 94.88 97 SER B O 1
ATOM 1499 N N . PHE B 1 98 ? -2.967 14.516 -0.655 1 93.31 98 PHE B N 1
ATOM 1500 C CA . PHE B 1 98 ? -3.463 14.75 -2.006 1 93.31 98 PHE B CA 1
ATOM 1501 C C . PHE B 1 98 ? -4.895 15.266 -1.974 1 93.31 98 PHE B C 1
ATOM 1503 O O . PHE B 1 98 ? -5.594 15.117 -0.971 1 93.31 98 PHE B O 1
ATOM 1510 N N . ASN B 1 99 ? -5.172 15.984 -3.014 1 93 99 ASN B N 1
ATOM 1511 C CA . ASN B 1 99 ? -6.535 16.469 -3.184 1 93 99 ASN B CA 1
ATOM 1512 C C . ASN B 1 99 ? -7.293 15.672 -4.234 1 93 99 ASN B C 1
ATOM 1514 O O . ASN B 1 99 ? -6.742 15.328 -5.281 1 93 99 ASN B O 1
ATOM 1518 N N . ARG B 1 100 ? -8.555 15.383 -3.75 1 87.25 100 ARG B N 1
ATOM 1519 C CA . ARG B 1 100 ? -9.398 14.727 -4.746 1 87.25 100 ARG B CA 1
ATOM 1520 C C . ARG B 1 100 ? -9.578 15.609 -5.977 1 87.25 100 ARG B C 1
ATOM 1522 O O . ARG B 1 100 ? -9.836 16.812 -5.855 1 87.25 100 ARG B O 1
ATOM 1529 N N . GLY B 1 101 ? -9.594 15.094 -7.148 1 72.19 101 GLY B N 1
ATOM 1530 C CA . GLY B 1 101 ? -9.805 15.844 -8.375 1 72.19 101 GLY B CA 1
ATOM 1531 C C . GLY B 1 101 ? -8.531 16.484 -8.914 1 72.19 101 GLY B C 1
ATOM 1532 O O . GLY B 1 101 ? -8.539 17.078 -9.984 1 72.19 101 GLY B O 1
ATOM 1533 N N . ASP B 1 102 ? -7.57 16.656 -8.016 1 62.19 102 ASP B N 1
ATOM 1534 C CA . ASP B 1 102 ? -6.348 17.281 -8.492 1 62.19 102 ASP B CA 1
ATOM 1535 C C . ASP B 1 102 ? -5.734 16.5 -9.656 1 62.19 102 ASP B C 1
ATOM 1537 O O . ASP B 1 102 ? -4.895 17.031 -10.391 1 62.19 102 ASP B O 1
ATOM 1541 N N . CYS B 1 103 ? -6.266 15.453 -10.133 1 47.81 103 CYS B N 1
ATOM 1542 C CA . CYS B 1 103 ? -5.613 15.094 -11.391 1 47.81 103 CYS B CA 1
ATOM 1543 C C . CYS B 1 103 ? -6.184 15.898 -12.555 1 47.81 103 CYS B C 1
ATOM 1545 O O . CYS B 1 103 ? -7.363 16.25 -12.547 1 47.81 103 CYS B O 1
#

Solvent-accessible surface area (backbone atoms only — not comparable to full-atom values): 11433 Å² total; per-residue (Å²): 127,83,75,73,63,45,76,48,62,28,56,53,36,75,82,50,50,60,82,62,54,33,58,33,42,34,38,36,38,57,31,54,86,78,52,46,78,45,42,24,52,69,82,38,76,58,89,68,48,65,50,58,21,65,29,83,67,46,85,86,74,63,25,21,28,37,40,36,35,41,48,36,39,34,66,58,54,70,71,47,46,39,42,35,42,35,41,32,47,90,92,46,70,49,77,41,72,49,51,64,74,70,116,126,81,73,70,62,46,75,48,62,27,57,53,37,74,82,48,50,65,72,65,52,33,57,33,42,35,39,35,39,56,32,55,87,78,52,45,81,44,42,24,52,69,82,38,77,58,87,67,48,66,47,60,21,64,28,82,66,46,85,87,72,63,24,20,27,36,39,37,35,42,48,36,39,36,65,60,53,72,71,49,46,39,42,34,44,35,41,32,46,89,91,46,71,49,77,42,71,49,52,64,75,70,115

InterPro domains:
  IPR003597 Immunoglobulin C1-set [PF07654] (7-89)
  IPR003597 Immunoglobulin C1-set [SM00407] (21-95)
  IPR007110 Immunoglobulin-like domain [PS50835] (5-95)
  IPR013783 Immunoglobulin-like fold [G3DSA:2.60.40.10] (1-100)
  IPR036179 Immunoglobulin-like domain superfamily [SSF48726] (2-91)
  IPR050380 Immune Recognition and Response Modulators [PTHR23411] (5-89)

pLDDT: mean 85.21, std 13.4, range [35.69, 97.88]

Secondary structure (DSSP, 8-state):
-----EEEEEPPPGGGGSSSEEEEEEEEEEE-TT-EEEEEETTEEE-SSEEEEEEEEETTTTEEEEEEEEEEEHHHHHH--EEEEEEEETTEEEEEEEETT--/-----EEEEEPPPGGGGGSSEEEEEEEEEEE-TTEEEEEEETTEEE-SSEEEEEEEEETTTTEEEEEEEEEEEHHHHHH--EEEEEEEETTEEEEEEEETT--

Foldseek 3Di:
DQPDKDKDKDAFDPVPLPDWKTKIKMKIWFAAPPKDKWKDFVNHTDDPQKDKDWDCDDPPSNGIMMMMMHMDTSVVLVVTFKIKMWMDDDPDIDIDMGTPPPD/DQPDKDKDKDAFDPVPLPDWKTKIKMKIWFAAPPKDKWKDFVNHTDDPQKDKDWDCDDPPSNGIMMMMMHMDTSVVLVVTFKIKMWMDDDHDIDIDMGTPPPD

Nearest PDB structures (foldseek):
  7ra7-assembly2_B  TM=9.359E-01  e=1.060E-17  Oryctolagus cuniculus
  6x1t-assembly6_K  TM=9.349E-01  e=1.269E-17  Oryctolagus cuniculus
  4jo2-assembly2_M  TM=9.306E-01  e=7.393E-18  Oryctolagus cuniculus
  5m63-assembly1_L  TM=9.319E-01  e=1.820E-17  Oryctolagus cuniculus
  6peh-assembly1_L  TM=9.318E-01  e=2.609E-17  Homo sapiens

Organism: Oryctolagus cuniculus (NCBI:txid9986)

Radius of gyration: 16.23 Å; Cα contacts (8 Å, |Δi|>4): 460; chains: 2; bounding box: 44×39×38 Å

Sequence (206 aa):
DPVAPTVLIFPPAADQVATGTVTIVCVANKYFPDVTVTWEVDGTTQTTGIENSKTPQNSADCTYNLSSTLTLTSTQYNSHKEYTCKVTQGTTSVVQSFNRGDCDPVAPTVLIFPPAADQVATGTVTIVCVANKYFPDVTVTWEVDGTTQTTGIENSKTPQNSADCTYNLSSTLTLTSTQYNSHKEYTCKVTQGTTSVVQSFNRGDC

=== Feature glossary ===
Key to the feature types in this record:

pLDDT. pLDDT is the predicted lDDT-Cα score: AlphaFold's confidence that the local environment of each residue (all inter-atomic distances within 15 Å) is correctly placed. It is a per-residue number between 0 and 100, with higher meaning more reliable.

Radius of gyration, Cα contacts, bounding box. The geometric summary reports three shape descriptors. Rg (radius of gyration) measures how spread out the Cα atoms are about their centre of mass; compact globular proteins have small Rg, elongated or unfolded ones large. Cα contacts (<8 Å, |i−j|>4) count long-range residue pairs in spatial proximity — high for tightly packed folds, near zero for rods or random coil. The bounding-box extents give the protein's footprint along x, y, z in Å.

Backbone torsions (φ/ψ). Backbone dihedral angles. Every residue except chain termini has a φ (preceding-C → N → Cα → C) and a ψ (N → Cα → C → next-N). They are reported in degrees following the IUPAC sign convention. Secondary structure is essentially a statement about which (φ, ψ) basin each residue occupies.

Contact-map, Ramachandran, and PAE plots. Plot images: a contact map (which residues are close in 3D, as an N×N binary image), a Ramachandran scatter (backbone torsion angles, revealing secondary-structure composition at a glance), and — for AlphaFold structures — a PAE heatmap (pairwise prediction confidence).

Predicted aligned error. Predicted Aligned Error (PAE) is an AlphaFold confidence matrix: entry (i, j) is the expected error in the position of residue j, in ångströms, when the prediction is superimposed on the true structure at residue i. Low PAE within a block of residues means that block is internally rigid and well-predicted; high PAE between two blocks means their relative placement is uncertain even if each block individually is confident.

Secondary structure (3-state, P-SEA). Three-state secondary structure (P-SEA) collapses the eight DSSP classes into helix (a), strand (b), and coil (c). P-SEA assigns these from Cα geometry alone — distances and angles — without requiring backbone oxygens, so it works on any Cα trace.

Solvent-accessible surface area. Solvent-accessible surface area (SASA) is the area in Å² traced out by the centre of a 1.4 Å probe sphere (a water molecule) rolled over the protein's van der Waals surface (Shrake–Rupley / Lee–Richards construction). Buried residues have near-zero SASA; fully exposed residues can exceed 200 Å². The total SASA scales roughly with the number of surface residues.

Foldseek 3Di. The Foldseek 3Di string encodes local tertiary geometry as a 20-letter alphabet — one character per residue — derived from the relative positions of nearby Cα atoms. Unlike the amino-acid sequence, 3Di is a direct function of the 3D structure, so two proteins with the same fold have similar 3Di strings even at low sequence identity.

B-factor. For experimental (PDB) structures, the B-factor (temperature factor) quantifies the positional spread of each atom in the crystal — a combination of thermal vibration and static disorder — in units of Å². High B-factors mark flexible loops or poorly resolved regions; low B-factors mark the rigid, well-ordered core.

mmCIF coordinates. The mmCIF block holds the 3D Cartesian coordinates of each backbone atom (N, Cα, C, O) in ångströms. mmCIF is the PDB's canonical archive format — a tagged-loop text representation of the atomic model.

InterPro / GO / CATH / organism. Functional annotations link the protein to curated databases. InterPro entries identify conserved domains and families by matching the sequence against member-database signatures (Pfam, PROSITE, CDD, …). Gene Ontology (GO) terms describe molecular function, biological process, and cellular component in a controlled vocabulary. CATH places the structure in a hierarchical fold classification (Class/Architecture/Topology/Homologous-superfamily). The organism is the source species.

Rendered structure images. Structure images are PyMOL renders from six orthogonal camera directions. Cartoon representation draws helices as coils and strands as arrows; sticks shows the backbone as bonds; surface shows the solvent-excluded envelope. Rainbow coloring maps sequence position to hue (blue→red, N→C); chain coloring assigns a distinct color per polypeptide.

Sequence. This is the polypeptide sequence — one letter per residue, N-terminus first. Length ranges from a few dozen residues for small domains to over a thousand for large multi-domain proteins.

Secondary structure (8-state, DSSP). The SS8 string is DSSP's per-residue secondary-structure call. α-helix (H) means an i→i+4 H-bond ladder; β-strand (E) means the residue participates in a β-sheet; 3₁₀ (G) and π (I) are tighter and wider helices; T/S are turns/bends; '-' is loop.

Nearest PDB structures. Structural nearest neighbors (via Foldseek easy-search vs the PDB). Reported per hit: target PDB id, E-value, and alignment TM-score. A TM-score above ~0.5 is the conventional threshold for 'same fold'.